Protein AF-A0A2N2S4S4-F1 (afdb_monomer_lite)

Foldseek 3Di:
DVVLVVLLVVLLVVLQCVCVVVVPPDHSSVRSVVVVVVVQVVVVHDDPVNVVVVVVVVVVCVVVCVVVVVVCVVCVVVCVVCVVVVVCCVVVVVVVVVVVVVVVVVPDDDPVQLLQFWWQQQVVVCVVPLCLLLLRNQCSVVPPDRPDDPVCPPPPSVVSVVCRVVVPNTDTDSDPVSVVSSVD

Sequence (184 aa):
MLQALTLLLVFQLVGEVIVRAFALPVPGPVIGMALLFAALMLRGGPSESLRETAGSLLQHLSLLFVPAGTGVILYGSRLAEEWLPLTAALLGSTFLTIALTALLFVAMPGRAQDLIDFQVPGGDAAVQAPWRIALSYLHAAYGAELPDLPFLAGHECGVILEMVQKRLNSPLTSSCGRLFDAVA

Secondary structure (DSSP, 8-state):
-HHHHHHHHHHHHHHHHHHHHTT-SS-HHHHHHHHHHHHHHHHTS--HHHHHHHHHHHHTHHHHHHHHHHHHHHTHHHHHHSHHHHHHHHHHHHHHHHHHHHHHHHTS-STTHHHH-EE-TTGGGGTS-HHHHHHHHHHHHHTT-----TTTTTS-HHHHHHHHHHTSS--EE--HHHHHHTT-

pLDDT: mean 86.28, std 9.92, range [51.09, 97.81]

Radius of gyration: 23.22 Å; chains: 1; bounding box: 42×46×58 Å

Structure (mmCIF, N/CA/C/O backbone):
data_AF-A0A2N2S4S4-F1
#
_entry.id   AF-A0A2N2S4S4-F1
#
loop_
_atom_site.group_PDB
_atom_site.id
_atom_site.type_symbol
_atom_site.label_atom_id
_atom_site.label_alt_id
_atom_site.label_comp_id
_atom_site.label_asym_id
_atom_site.label_entity_id
_atom_site.label_seq_id
_atom_site.pdbx_PDB_ins_code
_atom_site.Cartn_x
_atom_site.Cartn_y
_atom_site.Cartn_z
_atom_site.occupancy
_atom_site.B_iso_or_equiv
_atom_site.auth_seq_id
_atom_site.auth_comp_id
_atom_site.auth_asym_id
_atom_site.auth_atom_id
_atom_site.pdbx_PDB_model_num
ATOM 1 N N . MET A 1 1 ? -6.414 -24.379 -0.094 1.00 79.00 1 MET A N 1
ATOM 2 C CA . MET A 1 1 ? -5.646 -23.713 -1.174 1.00 79.00 1 MET A CA 1
ATOM 3 C C . MET A 1 1 ? -6.425 -23.554 -2.480 1.00 79.00 1 MET A C 1
ATOM 5 O O . MET A 1 1 ? -6.619 -22.418 -2.882 1.00 79.00 1 MET A O 1
ATOM 9 N N . LEU A 1 2 ? -6.929 -24.624 -3.119 1.00 89.50 2 LEU A N 1
ATOM 10 C CA . LEU A 1 2 ? -7.659 -24.535 -4.405 1.00 89.50 2 LEU A CA 1
ATOM 11 C C . LEU A 1 2 ? -8.803 -23.509 -4.396 1.00 89.50 2 LEU A C 1
ATOM 13 O O . LEU A 1 2 ? -8.811 -22.614 -5.226 1.00 89.50 2 LEU A O 1
ATOM 17 N N . GLN A 1 3 ? -9.698 -23.562 -3.404 1.00 90.62 3 GLN A N 1
ATOM 18 C CA . GLN A 1 3 ? -10.814 -22.613 -3.290 1.00 90.62 3 GLN A CA 1
ATOM 19 C C . GLN A 1 3 ? -10.355 -21.146 -3.210 1.00 90.62 3 GLN A C 1
ATOM 21 O O . GLN A 1 3 ? -10.948 -20.278 -3.843 1.00 90.62 3 GLN A O 1
ATOM 26 N N . ALA A 1 4 ? -9.298 -20.867 -2.446 1.00 92.38 4 ALA A N 1
ATOM 27 C CA . ALA A 1 4 ? -8.749 -19.522 -2.309 1.00 92.38 4 ALA A CA 1
ATOM 28 C C . ALA A 1 4 ? -8.078 -19.050 -3.602 1.00 92.38 4 ALA A C 1
ATOM 30 O O . ALA A 1 4 ? -8.276 -17.915 -4.016 1.00 92.38 4 ALA A O 1
ATOM 31 N N . LEU A 1 5 ? -7.333 -19.931 -4.268 1.00 93.38 5 LEU A N 1
ATOM 32 C CA . LEU A 1 5 ? -6.672 -19.621 -5.529 1.00 93.38 5 LEU A CA 1
ATOM 33 C C . LEU A 1 5 ? -7.695 -19.406 -6.654 1.00 93.38 5 LEU A C 1
ATOM 35 O O . LEU A 1 5 ? -7.563 -18.461 -7.423 1.00 93.38 5 LEU A O 1
ATOM 39 N N . THR A 1 6 ? -8.768 -20.201 -6.694 1.00 94.50 6 THR A N 1
ATOM 40 C CA . THR A 1 6 ? -9.918 -19.974 -7.579 1.00 94.50 6 THR A CA 1
ATOM 41 C C . THR A 1 6 ? -10.579 -18.634 -7.290 1.00 94.50 6 THR A C 1
ATOM 43 O O . THR A 1 6 ? -10.851 -17.895 -8.226 1.00 94.50 6 THR A O 1
ATOM 46 N N . LEU A 1 7 ? -10.803 -18.285 -6.018 1.00 93.94 7 LEU A N 1
ATOM 47 C CA . LEU A 1 7 ? -11.367 -16.987 -5.648 1.00 93.94 7 LEU A CA 1
ATOM 48 C C . LEU A 1 7 ? -10.489 -15.841 -6.180 1.00 93.94 7 LEU A C 1
ATOM 50 O O . LEU A 1 7 ? -10.989 -14.969 -6.886 1.00 93.94 7 LEU A O 1
ATOM 54 N N . LEU A 1 8 ? -9.181 -15.882 -5.900 1.00 94.25 8 LEU A N 1
ATOM 55 C CA . LEU A 1 8 ? -8.216 -14.887 -6.376 1.00 94.25 8 LEU A CA 1
ATOM 56 C C . LEU A 1 8 ? -8.216 -14.787 -7.909 1.00 94.25 8 LEU A C 1
ATOM 58 O O . LEU A 1 8 ? -8.309 -13.687 -8.446 1.00 94.25 8 LEU A O 1
ATOM 62 N N . LEU A 1 9 ? -8.177 -15.921 -8.615 1.00 95.25 9 LEU A N 1
ATOM 63 C CA . LEU A 1 9 ? -8.185 -15.960 -10.079 1.00 95.25 9 LEU A CA 1
ATOM 64 C C . LEU A 1 9 ? -9.506 -15.484 -10.690 1.00 95.25 9 LEU A C 1
ATOM 66 O O . LEU A 1 9 ? -9.483 -14.853 -11.741 1.00 95.25 9 LEU A O 1
ATOM 70 N N . VAL A 1 10 ? -10.650 -15.753 -10.058 1.00 97.06 10 VAL A N 1
ATOM 71 C CA . VAL A 1 10 ? -11.954 -15.273 -10.536 1.00 97.06 10 VAL A CA 1
ATOM 72 C C . VAL A 1 10 ? -12.023 -13.755 -10.432 1.00 97.06 10 VAL A C 1
ATOM 74 O O . VAL A 1 10 ? -12.363 -13.104 -11.415 1.00 97.06 10 VAL A O 1
ATOM 77 N N . PHE A 1 11 ? -11.645 -13.169 -9.294 1.00 97.19 11 PHE A N 1
ATOM 78 C CA . PHE A 1 11 ? -11.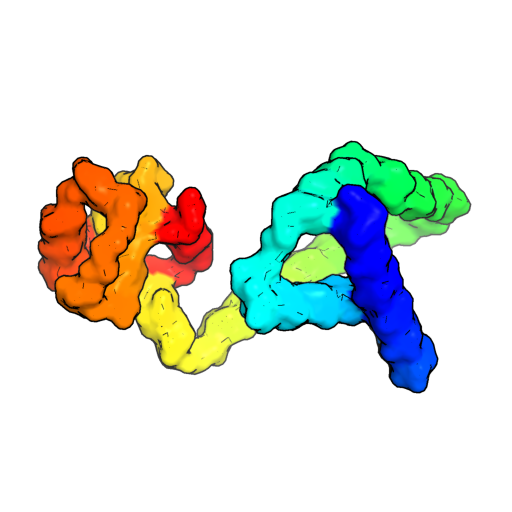616 -11.709 -9.162 1.00 97.19 11 PHE A CA 1
ATOM 79 C C . PHE A 1 11 ? -10.590 -11.064 -10.099 1.00 97.19 11 PHE A C 1
ATOM 81 O O . PHE A 1 11 ? -10.894 -10.052 -10.729 1.00 97.19 11 PHE A O 1
ATOM 88 N N . GLN A 1 12 ? -9.415 -11.677 -10.253 1.00 96.06 12 GLN A N 1
ATOM 89 C CA . GLN A 1 12 ? -8.404 -11.276 -11.231 1.00 96.06 12 GLN A CA 1
ATOM 90 C C . GLN A 1 12 ? -8.963 -11.274 -12.662 1.00 96.06 12 GLN A C 1
ATOM 92 O O . GLN A 1 12 ? -8.791 -10.300 -13.392 1.00 96.06 12 GLN A O 1
ATOM 97 N N . LEU A 1 13 ? -9.640 -12.355 -13.063 1.00 97.81 13 LEU A N 1
ATOM 98 C CA . LEU A 1 13 ? -10.224 -12.509 -14.393 1.00 97.81 13 LEU A CA 1
ATOM 99 C C . LEU A 1 13 ? -11.339 -11.490 -14.627 1.00 97.81 13 LEU A C 1
ATOM 101 O O . LEU A 1 13 ? -11.374 -10.863 -15.679 1.00 97.81 13 LEU A O 1
ATOM 105 N N . VAL A 1 14 ? -12.225 -11.295 -13.651 1.00 97.81 14 VAL A N 1
ATOM 106 C CA . VAL A 1 14 ? -13.295 -10.292 -13.731 1.00 97.81 14 VAL A CA 1
ATOM 107 C C . VAL A 1 14 ? -12.704 -8.888 -13.871 1.00 97.81 14 VAL A C 1
ATOM 109 O O . VAL A 1 14 ? -13.146 -8.131 -14.733 1.00 97.81 14 VAL A O 1
ATOM 112 N N . GLY A 1 15 ? -11.672 -8.554 -13.092 1.00 97.12 15 GLY A N 1
ATOM 113 C CA . GLY A 1 15 ? -10.960 -7.281 -13.212 1.00 97.12 15 GLY A CA 1
ATOM 114 C C . GLY A 1 15 ? -10.341 -7.081 -14.596 1.00 97.12 15 GLY A C 1
ATOM 115 O O . GLY A 1 15 ? -10.517 -6.025 -15.199 1.00 97.12 15 GLY A O 1
ATOM 116 N N . GLU A 1 16 ? -9.687 -8.108 -15.142 1.00 97.62 16 GLU A N 1
ATOM 117 C CA . GLU A 1 16 ? -9.117 -8.080 -16.494 1.00 97.62 16 GLU A CA 1
ATOM 118 C C . GLU A 1 16 ? -10.194 -7.913 -17.577 1.00 97.62 16 GLU A C 1
ATOM 120 O O . GLU A 1 16 ? -10.025 -7.117 -18.500 1.00 97.62 16 GLU A O 1
ATOM 125 N N . VAL A 1 17 ? -11.324 -8.619 -17.457 1.00 97.81 17 VAL A N 1
ATOM 126 C CA . VAL A 1 17 ? -12.460 -8.490 -18.382 1.00 97.81 17 VAL A CA 1
ATOM 127 C C . VAL A 1 17 ? -13.018 -7.069 -18.355 1.00 97.81 17 VAL A C 1
ATOM 129 O O . VAL A 1 17 ? -13.250 -6.501 -19.417 1.00 97.81 17 VAL A O 1
ATOM 132 N N . ILE A 1 18 ? -13.182 -6.467 -17.174 1.00 97.12 18 ILE A N 1
ATOM 133 C CA . ILE A 1 18 ? -13.654 -5.081 -17.033 1.00 97.12 18 ILE A CA 1
ATOM 134 C C . ILE A 1 18 ? -12.659 -4.107 -17.670 1.00 97.12 18 ILE A C 1
ATOM 136 O O . ILE A 1 18 ? -13.052 -3.277 -18.487 1.00 97.12 18 ILE A O 1
ATOM 140 N N . VAL A 1 19 ? -11.369 -4.226 -17.346 1.00 97.44 19 VAL A N 1
ATOM 141 C CA . VAL A 1 19 ? -10.326 -3.356 -17.907 1.00 97.44 19 VAL A CA 1
ATOM 142 C C . VAL A 1 19 ? -10.311 -3.426 -19.430 1.00 97.44 19 VAL A C 1
ATOM 144 O O . VAL A 1 19 ? -10.269 -2.385 -20.081 1.00 97.44 19 VAL A O 1
ATOM 147 N N . ARG A 1 20 ? -10.401 -4.629 -20.007 1.00 95.69 20 ARG A N 1
ATOM 148 C CA . ARG A 1 20 ? -10.418 -4.807 -21.465 1.00 95.69 20 ARG A CA 1
ATOM 149 C C . ARG A 1 20 ? -11.712 -4.331 -22.112 1.00 95.69 20 ARG A C 1
ATOM 151 O O . ARG A 1 20 ? -11.651 -3.732 -23.178 1.00 95.69 20 ARG A O 1
ATOM 158 N N . ALA A 1 21 ? -12.863 -4.579 -21.490 1.00 96.88 21 ALA A N 1
ATOM 159 C CA . ALA A 1 21 ? -14.161 -4.176 -22.029 1.00 96.88 21 ALA A CA 1
ATOM 160 C C . ALA A 1 21 ? -14.330 -2.649 -22.059 1.00 96.88 21 ALA A C 1
ATOM 162 O O . ALA A 1 21 ? -14.894 -2.115 -23.009 1.00 96.88 21 ALA A O 1
ATOM 163 N N . PHE A 1 22 ? -13.816 -1.952 -21.042 1.00 95.94 22 PHE A N 1
ATOM 164 C CA . PHE A 1 22 ? -13.915 -0.496 -20.912 1.00 95.94 22 PHE A CA 1
ATOM 165 C C . PHE A 1 22 ? -12.633 0.251 -21.320 1.00 95.94 22 PHE A C 1
ATOM 167 O O . PHE A 1 22 ? -12.574 1.469 -21.173 1.00 95.94 22 PHE A O 1
ATOM 174 N N . ALA A 1 23 ? -11.618 -0.461 -21.827 1.00 93.44 23 ALA A N 1
ATOM 175 C CA . ALA A 1 23 ? -10.309 0.079 -22.213 1.00 93.44 23 ALA A CA 1
ATOM 176 C C . ALA A 1 23 ? -9.674 0.982 -21.133 1.00 93.44 23 ALA A C 1
ATOM 178 O O . ALA A 1 23 ? -9.151 2.060 -21.421 1.00 93.44 23 ALA A O 1
ATOM 179 N N . LEU A 1 24 ? -9.746 0.555 -19.869 1.00 93.75 24 LEU A N 1
ATOM 180 C CA . LEU A 1 24 ? -9.270 1.356 -18.742 1.00 93.75 24 LEU A CA 1
ATOM 181 C C . LEU A 1 24 ? -7.730 1.386 -18.692 1.00 93.75 24 LEU A C 1
ATOM 183 O O . LEU A 1 24 ? -7.097 0.346 -18.876 1.00 93.75 24 LEU A O 1
ATOM 187 N N . PRO A 1 25 ? -7.101 2.534 -18.370 1.00 93.06 25 PRO A N 1
ATOM 188 C CA . PRO A 1 25 ? -5.646 2.678 -18.291 1.00 93.06 25 PRO A CA 1
ATOM 189 C C . PRO A 1 25 ? -5.081 2.153 -16.957 1.00 93.06 25 PRO A C 1
ATOM 191 O O . PRO A 1 25 ? -4.272 2.813 -16.309 1.00 93.06 25 PRO A O 1
ATOM 194 N N . VAL A 1 26 ? -5.536 0.983 -16.505 1.00 93.94 26 VAL A N 1
ATOM 195 C CA . VAL A 1 26 ? -5.084 0.342 -15.261 1.00 93.94 26 VAL A CA 1
ATOM 196 C C . VAL A 1 26 ? -4.944 -1.167 -15.454 1.00 93.94 26 VAL A C 1
ATOM 198 O O . VAL A 1 26 ? -5.711 -1.749 -16.216 1.00 93.94 26 VAL A O 1
ATOM 201 N N . PRO A 1 27 ? -4.010 -1.843 -14.763 1.00 92.69 27 PRO A N 1
ATOM 202 C CA . PRO A 1 27 ? -3.911 -3.297 -14.831 1.00 92.69 27 PRO A CA 1
ATOM 203 C C . PRO A 1 27 ? -5.169 -3.981 -14.267 1.00 92.69 27 PRO A C 1
ATOM 205 O O . PRO A 1 27 ? -5.634 -3.620 -13.183 1.00 92.69 27 PRO A O 1
ATOM 208 N N . GLY A 1 28 ? -5.658 -5.037 -14.931 1.00 93.06 28 GLY A N 1
ATOM 209 C CA . GLY A 1 28 ? -6.741 -5.902 -14.437 1.00 93.06 28 GLY A CA 1
ATOM 210 C C . GLY A 1 28 ? -6.625 -6.336 -12.967 1.00 93.06 28 GLY A C 1
ATOM 211 O O . GLY A 1 28 ? -7.633 -6.255 -12.257 1.00 93.06 28 GLY A O 1
ATOM 212 N N . PRO A 1 29 ? -5.425 -6.706 -12.452 1.00 94.69 29 PRO A N 1
ATOM 213 C CA . PRO A 1 29 ? -5.270 -7.049 -11.039 1.00 94.69 29 PRO A CA 1
ATOM 214 C C . PRO A 1 29 ? -5.699 -5.964 -10.051 1.00 94.69 29 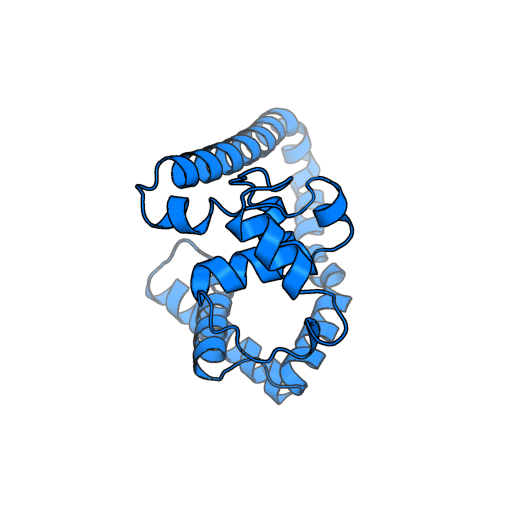PRO A C 1
ATOM 216 O O . PRO A 1 29 ? -6.196 -6.287 -8.975 1.00 94.69 29 PRO A O 1
ATOM 219 N N . VAL A 1 30 ? -5.543 -4.684 -10.399 1.00 95.50 30 VAL A N 1
ATOM 220 C CA . VAL A 1 30 ? -5.909 -3.573 -9.505 1.00 95.50 30 VAL A CA 1
ATOM 221 C C . VAL A 1 30 ? -7.424 -3.532 -9.308 1.00 95.50 30 VAL A C 1
ATOM 223 O O . VAL A 1 30 ? -7.904 -3.410 -8.181 1.00 95.50 30 VAL A O 1
ATOM 226 N N . ILE A 1 31 ? -8.184 -3.717 -10.391 1.00 96.56 31 ILE A N 1
ATOM 227 C CA . ILE A 1 31 ? -9.648 -3.803 -10.335 1.00 96.56 31 ILE A CA 1
ATOM 228 C C . ILE A 1 31 ? -10.088 -5.082 -9.617 1.00 96.56 31 ILE A C 1
ATOM 230 O O . ILE A 1 31 ? -10.968 -5.030 -8.761 1.00 96.56 31 ILE A O 1
ATOM 234 N N . GLY A 1 32 ? -9.449 -6.221 -9.906 1.00 96.69 32 GLY A N 1
ATOM 235 C CA . GLY A 1 32 ? -9.734 -7.485 -9.224 1.00 96.69 32 GLY A CA 1
ATOM 236 C C . GLY A 1 32 ? -9.534 -7.396 -7.709 1.00 96.69 32 GLY A C 1
ATOM 237 O O . GLY A 1 32 ? -10.382 -7.854 -6.945 1.00 96.69 32 GLY A O 1
ATOM 238 N N . MET A 1 33 ? -8.462 -6.734 -7.266 1.00 95.56 33 MET A N 1
ATOM 239 C CA . MET A 1 33 ? -8.195 -6.460 -5.853 1.00 95.56 33 MET A CA 1
ATOM 240 C C . MET A 1 33 ? -9.276 -5.573 -5.225 1.00 95.56 33 MET A C 1
ATOM 242 O O . MET A 1 33 ? -9.754 -5.894 -4.139 1.00 95.56 33 MET A O 1
ATOM 246 N N . ALA A 1 34 ? -9.693 -4.494 -5.896 1.00 96.19 34 ALA A N 1
ATOM 247 C CA . ALA A 1 34 ? -10.749 -3.612 -5.397 1.00 96.19 34 ALA A CA 1
ATOM 248 C C . ALA A 1 34 ? -12.094 -4.349 -5.246 1.00 96.19 34 ALA A C 1
ATOM 250 O O . ALA A 1 34 ? -12.779 -4.200 -4.233 1.00 96.19 34 ALA A O 1
ATOM 251 N N . LEU A 1 35 ? -12.445 -5.197 -6.218 1.00 96.31 35 LEU A N 1
ATOM 252 C CA . LEU A 1 35 ? -13.652 -6.026 -6.174 1.00 96.31 35 LEU A CA 1
ATOM 253 C C . LEU A 1 35 ? -13.592 -7.078 -5.064 1.00 96.31 35 LEU A C 1
ATOM 255 O O . LEU A 1 35 ? -14.563 -7.248 -4.326 1.00 96.31 35 LEU A O 1
ATOM 259 N N . LEU A 1 36 ? -12.454 -7.762 -4.923 1.00 95.62 36 LEU A N 1
ATOM 260 C CA . LEU A 1 36 ? -12.237 -8.718 -3.842 1.00 95.62 36 LEU A CA 1
ATOM 261 C C . LEU A 1 36 ? -12.355 -8.021 -2.485 1.00 95.62 36 LEU A C 1
ATOM 263 O O . LEU A 1 36 ? -13.038 -8.525 -1.600 1.00 95.62 36 LEU A O 1
ATOM 267 N N . PHE A 1 37 ? -11.735 -6.853 -2.326 1.00 95.69 37 PHE A N 1
ATOM 268 C CA . PHE A 1 37 ? -11.812 -6.067 -1.101 1.00 95.69 37 PHE A CA 1
ATOM 269 C C . PHE A 1 37 ? -13.258 -5.685 -0.759 1.00 95.69 37 PHE A C 1
ATOM 271 O O . PHE A 1 37 ? -13.704 -5.952 0.355 1.00 95.69 37 PHE A O 1
ATOM 278 N N . ALA A 1 38 ? -14.027 -5.167 -1.722 1.00 96.31 38 ALA A N 1
ATOM 279 C CA . ALA A 1 38 ? -15.444 -4.860 -1.526 1.00 96.31 38 ALA A CA 1
ATOM 280 C C . ALA A 1 38 ? -16.257 -6.105 -1.121 1.00 96.31 38 ALA A C 1
ATOM 282 O O . ALA A 1 38 ? -17.070 -6.053 -0.198 1.00 96.31 38 ALA A O 1
ATOM 283 N N . ALA A 1 39 ? -15.999 -7.253 -1.752 1.00 94.50 39 ALA A N 1
ATOM 284 C CA . ALA A 1 39 ? -16.643 -8.513 -1.393 1.00 94.50 39 ALA A CA 1
ATOM 285 C C . ALA A 1 39 ? -16.273 -8.981 0.027 1.00 94.50 39 ALA A C 1
ATOM 287 O O . ALA A 1 39 ? -17.124 -9.500 0.749 1.00 94.50 39 ALA A O 1
ATOM 288 N N . LEU A 1 40 ? -15.022 -8.784 0.452 1.00 94.00 40 LEU A N 1
ATOM 289 C CA . LEU A 1 40 ? -14.570 -9.110 1.806 1.00 94.00 40 LEU A CA 1
ATOM 290 C C . LEU A 1 40 ? -15.172 -8.176 2.858 1.00 94.00 40 LEU A C 1
ATOM 292 O O . LEU A 1 40 ? -15.520 -8.658 3.935 1.00 94.00 40 LEU A O 1
ATOM 296 N N . MET A 1 41 ? -15.351 -6.888 2.547 1.00 93.25 41 MET A N 1
ATOM 297 C CA . MET A 1 41 ? -16.066 -5.952 3.423 1.00 93.25 41 MET A CA 1
ATOM 298 C C . MET A 1 41 ? -17.506 -6.415 3.662 1.00 93.25 41 MET A C 1
ATOM 300 O O . MET A 1 41 ? -17.938 -6.490 4.807 1.00 93.25 41 MET A O 1
ATOM 304 N N . LEU A 1 42 ? -18.221 -6.803 2.599 1.00 94.06 42 LEU A N 1
ATOM 305 C CA . LEU A 1 42 ? -19.593 -7.320 2.700 1.00 94.06 42 LEU A CA 1
ATOM 306 C C . LEU A 1 42 ? -19.677 -8.648 3.467 1.00 94.06 42 LEU A C 1
ATOM 308 O O . LEU A 1 42 ? -20.697 -8.947 4.081 1.00 94.06 42 LEU A O 1
ATOM 312 N N . ARG A 1 43 ? -18.611 -9.453 3.426 1.00 89.56 43 ARG A N 1
ATOM 313 C CA . ARG A 1 43 ? -18.545 -10.772 4.068 1.00 89.56 43 ARG A CA 1
ATOM 314 C C . ARG A 1 43 ? -18.006 -10.738 5.506 1.00 89.56 43 ARG A C 1
ATOM 316 O O . ARG A 1 43 ? -18.088 -11.751 6.191 1.00 89.56 43 ARG A O 1
ATOM 323 N N . GLY A 1 44 ? -17.461 -9.610 5.965 1.00 89.38 44 GLY A N 1
ATOM 324 C CA . GLY A 1 44 ? -16.865 -9.481 7.301 1.00 89.38 44 GLY A CA 1
ATOM 325 C C . GLY A 1 44 ? -15.443 -10.047 7.427 1.00 89.38 44 GLY A C 1
ATOM 326 O O . GLY A 1 44 ? -15.006 -10.351 8.533 1.00 89.38 44 GLY A O 1
ATOM 327 N N . GLY A 1 45 ? -14.709 -10.190 6.317 1.00 88.88 45 GLY A N 1
ATOM 328 C CA . GLY A 1 45 ? -13.290 -10.567 6.311 1.00 88.88 45 GLY A CA 1
ATOM 329 C C . GLY A 1 45 ? -12.934 -11.828 5.504 1.00 88.88 45 GLY A C 1
ATOM 330 O O . GLY A 1 45 ? -13.804 -12.500 4.942 1.00 88.88 45 GLY A O 1
ATOM 331 N N . PRO A 1 46 ? -11.626 -12.140 5.386 1.00 89.62 46 PRO A N 1
ATOM 332 C CA . PRO A 1 46 ? -11.132 -13.281 4.615 1.00 89.62 46 PRO A CA 1
ATOM 333 C C . PRO A 1 46 ? -11.286 -14.605 5.374 1.00 89.62 46 PRO A C 1
ATOM 335 O O . PRO A 1 46 ? -11.053 -14.670 6.579 1.00 89.62 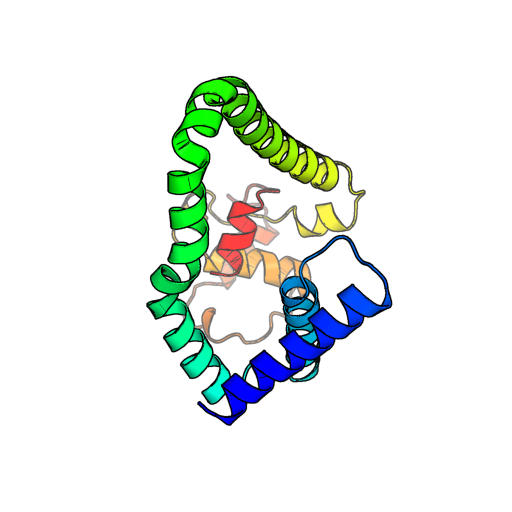46 PRO A O 1
ATOM 338 N N . SER A 1 47 ? -11.605 -15.683 4.650 1.00 90.75 47 SER A N 1
ATOM 339 C CA . SER A 1 47 ? -11.602 -17.041 5.210 1.00 90.75 47 SER A CA 1
ATOM 340 C C . SER A 1 47 ? -10.185 -17.505 5.569 1.00 90.75 47 SER A C 1
ATOM 342 O O . SER A 1 47 ? -9.221 -17.089 4.923 1.00 90.75 47 SER A O 1
ATOM 344 N N . GLU A 1 48 ? -10.069 -18.426 6.532 1.00 88.94 48 GLU A N 1
ATOM 345 C CA . GLU A 1 48 ? -8.804 -19.071 6.947 1.00 88.94 48 GLU A CA 1
ATOM 346 C C . GLU A 1 48 ? -7.978 -19.521 5.729 1.00 88.94 48 GLU A C 1
ATOM 348 O O . GLU A 1 48 ? -6.832 -19.126 5.529 1.00 88.94 48 GLU A O 1
ATOM 353 N N . SER A 1 49 ? -8.644 -20.223 4.809 1.00 91.00 49 SER A N 1
ATOM 354 C CA . SER A 1 49 ? -8.060 -20.750 3.577 1.00 91.00 49 SER A CA 1
ATOM 355 C C . SER A 1 49 ? -7.530 -19.674 2.623 1.00 91.00 49 SER A C 1
ATOM 357 O O . SER A 1 49 ? -6.560 -19.924 1.902 1.00 91.00 49 SER A O 1
ATOM 359 N N . LEU A 1 50 ? -8.152 -18.489 2.591 1.00 91.38 50 LEU A N 1
ATOM 360 C CA . LEU A 1 50 ? -7.699 -17.354 1.785 1.00 91.38 50 LEU A CA 1
ATOM 361 C C . LEU A 1 50 ? -6.473 -16.702 2.419 1.00 91.38 50 LEU A C 1
ATOM 363 O O . LEU A 1 50 ? -5.534 -16.369 1.703 1.00 91.38 50 LEU A O 1
ATOM 367 N N . ARG A 1 51 ? -6.461 -16.584 3.749 1.00 91.69 51 ARG A N 1
ATOM 368 C CA . ARG A 1 51 ? -5.346 -16.021 4.512 1.00 91.69 51 ARG A CA 1
ATOM 369 C C . ARG A 1 51 ? -4.083 -16.874 4.383 1.00 91.69 51 ARG A C 1
ATOM 371 O O . ARG A 1 51 ? -3.032 -16.336 4.051 1.00 91.69 51 ARG A O 1
ATOM 378 N N . GLU A 1 52 ? -4.195 -18.192 4.541 1.00 92.44 52 GLU A N 1
ATOM 379 C CA . GLU A 1 52 ? -3.078 -19.133 4.358 1.00 92.44 52 GLU A CA 1
ATOM 380 C C . GLU A 1 52 ? -2.532 -19.115 2.924 1.00 92.44 52 GLU A C 1
ATOM 382 O O . GLU A 1 52 ? -1.323 -19.054 2.705 1.00 92.44 52 GLU A O 1
ATOM 387 N N . THR A 1 53 ? -3.424 -19.136 1.927 1.00 91.06 53 THR A N 1
ATOM 388 C CA . THR A 1 53 ? -3.022 -19.165 0.511 1.00 91.06 53 THR A CA 1
ATOM 389 C C . THR A 1 53 ? -2.376 -17.847 0.091 1.00 91.06 53 THR A C 1
ATOM 391 O O . THR A 1 53 ? -1.341 -17.864 -0.571 1.00 91.06 53 THR A O 1
ATOM 394 N N . ALA A 1 54 ? -2.942 -16.707 0.503 1.00 90.50 54 ALA A N 1
ATOM 395 C CA . ALA A 1 54 ? -2.335 -15.400 0.278 1.00 90.50 54 ALA A CA 1
ATOM 396 C C . ALA A 1 54 ? -0.966 -15.305 0.965 1.00 90.50 54 ALA A C 1
ATOM 398 O O . ALA A 1 54 ? -0.006 -14.887 0.329 1.00 90.50 54 ALA A O 1
ATOM 399 N N . GLY A 1 55 ? -0.846 -15.766 2.216 1.00 91.00 55 GLY A N 1
ATOM 400 C CA . GLY A 1 55 ? 0.428 -15.814 2.937 1.00 91.00 55 GLY A CA 1
ATOM 401 C C . GLY A 1 55 ? 1.494 -16.640 2.212 1.00 91.00 55 GLY A C 1
ATOM 402 O O . GLY A 1 55 ? 2.616 -16.174 2.038 1.00 91.00 55 GLY A O 1
ATOM 403 N N . SER A 1 56 ? 1.134 -17.826 1.714 1.00 89.69 56 SER A N 1
ATOM 404 C CA . SER A 1 56 ? 2.040 -18.675 0.930 1.00 89.69 56 SER A CA 1
ATOM 405 C C . SER A 1 56 ? 2.467 -18.019 -0.391 1.00 89.69 56 SER A C 1
ATOM 407 O O . SER A 1 56 ? 3.648 -18.042 -0.728 1.00 89.69 56 SER A O 1
ATOM 409 N N . LEU A 1 57 ? 1.552 -17.367 -1.117 1.00 89.06 57 LEU A N 1
ATOM 410 C CA . LEU A 1 57 ? 1.903 -16.611 -2.328 1.00 89.06 57 LEU A CA 1
ATOM 411 C C . LEU A 1 57 ? 2.827 -15.427 -2.016 1.00 89.06 57 LEU A C 1
ATOM 413 O O . LEU A 1 57 ? 3.776 -15.177 -2.760 1.00 89.06 57 LEU A O 1
ATOM 417 N N . LEU A 1 58 ? 2.582 -14.727 -0.904 1.00 89.69 58 LEU A N 1
ATOM 418 C CA . LEU A 1 58 ? 3.391 -13.589 -0.471 1.00 89.69 58 LEU A CA 1
ATOM 419 C C . LEU A 1 58 ? 4.842 -13.989 -0.163 1.00 89.69 58 LEU A C 1
ATOM 421 O O . LEU A 1 58 ? 5.765 -13.255 -0.513 1.00 89.69 58 LEU A O 1
ATOM 425 N N . GLN A 1 59 ? 5.062 -15.179 0.406 1.00 91.62 59 GLN A N 1
ATOM 426 C CA . GLN A 1 59 ? 6.405 -15.732 0.644 1.00 91.62 59 GLN A CA 1
ATOM 427 C C . GLN A 1 59 ? 7.201 -15.962 -0.652 1.00 91.62 59 GLN A C 1
ATOM 429 O O . GLN A 1 59 ? 8.430 -15.991 -0.629 1.00 91.62 59 GLN A O 1
ATOM 434 N N . HIS A 1 60 ? 6.514 -16.085 -1.789 1.00 89.62 60 HIS A N 1
ATOM 435 C CA . HIS A 1 60 ? 7.117 -16.277 -3.104 1.00 89.62 60 HIS A CA 1
ATOM 436 C C . HIS A 1 60 ? 7.087 -15.016 -3.983 1.00 89.62 60 HIS A C 1
ATOM 438 O O . HIS A 1 60 ? 7.375 -15.109 -5.177 1.00 89.62 60 HIS A O 1
ATOM 444 N N . LEU A 1 61 ? 6.807 -13.828 -3.425 1.00 87.38 61 LEU A N 1
ATOM 445 C CA . LEU A 1 61 ? 6.779 -12.565 -4.182 1.00 87.38 61 LEU A CA 1
ATOM 446 C C . LEU A 1 61 ? 8.065 -12.283 -4.961 1.00 87.38 61 LEU A C 1
ATOM 448 O O . LEU A 1 61 ? 8.004 -11.683 -6.030 1.00 87.38 61 LEU A O 1
ATOM 452 N N . SER A 1 62 ? 9.217 -12.757 -4.481 1.00 87.50 62 SER A N 1
ATOM 453 C CA . SER A 1 62 ? 10.489 -12.646 -5.200 1.00 87.50 62 SER A CA 1
ATOM 454 C C . SER A 1 62 ? 10.409 -13.217 -6.620 1.00 87.50 62 SER A C 1
ATOM 456 O O . SER A 1 62 ? 10.981 -12.633 -7.535 1.00 87.50 62 SER A O 1
ATOM 458 N N . LEU A 1 63 ? 9.646 -14.301 -6.834 1.00 88.19 63 LEU A N 1
ATOM 459 C CA . LEU A 1 63 ? 9.405 -14.870 -8.167 1.00 88.19 63 LEU A CA 1
ATOM 460 C C . LEU A 1 63 ? 8.573 -13.930 -9.052 1.00 88.19 63 LEU A C 1
ATOM 462 O O . LEU A 1 63 ? 8.806 -13.856 -10.255 1.00 88.19 63 LEU A O 1
ATOM 466 N N . LEU A 1 64 ? 7.642 -13.174 -8.461 1.00 82.25 64 LEU A N 1
ATOM 467 C CA . LEU A 1 64 ? 6.804 -12.198 -9.164 1.00 82.25 64 LEU A CA 1
ATOM 468 C C . LEU A 1 64 ? 7.597 -10.958 -9.616 1.00 82.25 64 LEU A C 1
ATOM 470 O O . LEU A 1 64 ? 7.195 -10.285 -10.563 1.00 82.25 64 LEU A O 1
ATOM 474 N N . PHE A 1 65 ? 8.734 -10.672 -8.975 1.00 87.12 65 PHE A N 1
ATOM 475 C CA . PHE A 1 65 ? 9.640 -9.586 -9.360 1.00 87.12 65 PHE A CA 1
ATOM 476 C C . PHE A 1 65 ? 10.667 -9.987 -10.422 1.00 87.12 65 PHE A C 1
ATOM 478 O O . PHE A 1 65 ? 11.288 -9.105 -11.015 1.00 87.12 65 PHE A O 1
ATOM 485 N N . VAL A 1 66 ? 10.825 -11.283 -10.720 1.00 92.69 66 VAL A N 1
ATOM 486 C CA . VAL A 1 66 ? 11.754 -11.754 -11.762 1.00 92.69 66 VAL A CA 1
ATOM 487 C C . VAL A 1 66 ? 11.463 -11.106 -13.124 1.00 92.69 66 VAL A C 1
ATOM 489 O O . VAL A 1 66 ? 12.405 -10.568 -13.703 1.00 92.69 66 VAL A O 1
ATOM 492 N N . PRO A 1 67 ? 10.210 -11.044 -13.627 1.00 89.12 67 PRO A N 1
ATOM 493 C CA . PRO A 1 67 ? 9.911 -10.379 -14.898 1.00 89.12 67 PRO A CA 1
ATOM 494 C C . PRO A 1 67 ? 10.319 -8.901 -14.905 1.00 89.12 67 PRO A C 1
ATOM 496 O O . PRO A 1 67 ? 10.964 -8.439 -15.847 1.00 89.12 67 PRO A O 1
ATOM 499 N N . ALA A 1 68 ? 10.013 -8.176 -13.824 1.00 87.69 68 ALA A N 1
ATOM 500 C CA . ALA A 1 68 ? 10.399 -6.776 -13.677 1.00 87.69 68 ALA A CA 1
ATOM 501 C C . ALA A 1 68 ? 11.930 -6.615 -13.691 1.00 87.69 68 ALA A C 1
ATOM 503 O O . ALA A 1 68 ? 12.456 -5.793 -14.440 1.00 87.69 68 ALA A O 1
ATOM 504 N N . GLY A 1 69 ? 12.651 -7.458 -12.945 1.00 88.00 69 GLY A N 1
ATOM 505 C CA . GLY A 1 69 ? 14.115 -7.468 -12.911 1.00 88.00 69 GLY A CA 1
ATOM 506 C C . GLY A 1 69 ? 14.745 -7.792 -14.268 1.00 88.00 69 GLY A C 1
ATOM 507 O O . GLY A 1 69 ? 15.667 -7.103 -14.700 1.00 88.00 69 GLY A O 1
ATOM 508 N N . THR A 1 70 ? 14.215 -8.779 -14.996 1.00 90.00 70 THR A N 1
ATOM 509 C CA . THR A 1 70 ? 14.696 -9.097 -16.351 1.00 90.00 70 THR A CA 1
ATOM 510 C C . THR A 1 70 ? 14.472 -7.950 -17.336 1.00 90.00 70 THR A C 1
ATOM 512 O O . THR A 1 70 ? 15.322 -7.717 -18.193 1.00 90.00 70 THR A O 1
ATOM 515 N N . GLY A 1 71 ? 13.387 -7.181 -17.181 1.00 88.50 71 GLY A N 1
ATOM 516 C CA . GLY A 1 71 ? 13.144 -5.972 -17.968 1.00 88.50 71 GLY A CA 1
ATOM 517 C C . GLY A 1 71 ? 14.203 -4.894 -17.729 1.00 88.50 71 GLY A C 1
ATOM 518 O O . GLY A 1 71 ? 14.722 -4.322 -18.685 1.00 88.50 71 GLY A O 1
ATOM 519 N N . VAL A 1 72 ? 14.592 -4.666 -16.471 1.00 91.38 72 VAL A N 1
ATOM 520 C CA . VAL A 1 72 ? 15.663 -3.714 -16.116 1.00 91.38 72 VAL A CA 1
ATOM 521 C C . VAL A 1 72 ? 16.991 -4.106 -16.767 1.00 91.38 72 VAL A C 1
ATOM 523 O O . VAL A 1 72 ? 17.680 -3.246 -17.307 1.00 91.38 72 VAL A O 1
ATOM 526 N N . ILE A 1 73 ? 17.333 -5.400 -16.767 1.00 91.88 73 ILE A N 1
ATOM 527 C CA . ILE A 1 73 ? 18.563 -5.896 -17.403 1.00 91.88 73 ILE A CA 1
ATOM 528 C C . ILE A 1 73 ? 18.504 -5.701 -18.925 1.00 91.88 73 ILE A C 1
ATOM 530 O O . ILE A 1 73 ? 19.469 -5.221 -19.517 1.00 91.88 73 ILE A O 1
ATOM 534 N N . LEU A 1 74 ? 17.372 -6.030 -19.559 1.00 93.50 74 LEU A N 1
ATOM 535 C CA . LEU A 1 74 ? 17.197 -5.922 -21.012 1.00 93.50 74 LEU A CA 1
ATOM 536 C C . LEU A 1 74 ? 17.338 -4.478 -21.520 1.00 93.50 74 LEU A C 1
ATOM 538 O O . LEU A 1 74 ? 17.927 -4.251 -22.575 1.00 93.50 74 LEU A O 1
ATOM 542 N N . TYR A 1 75 ? 16.820 -3.506 -20.768 1.00 91.06 75 TYR A N 1
ATOM 543 C CA . TYR A 1 75 ? 16.873 -2.082 -21.115 1.00 91.06 75 TYR A CA 1
ATOM 544 C C . TYR A 1 75 ? 17.972 -1.316 -20.365 1.00 91.06 75 TYR A C 1
ATOM 546 O O . TYR A 1 75 ? 17.934 -0.087 -20.311 1.00 91.06 75 TYR A O 1
ATOM 554 N N . GLY A 1 76 ? 18.966 -2.016 -19.810 1.00 88.69 76 GLY A N 1
ATOM 555 C CA . GLY A 1 76 ? 19.984 -1.420 -18.943 1.00 88.69 76 GLY A CA 1
ATOM 556 C C . GLY A 1 76 ? 20.773 -0.279 -19.593 1.00 88.69 76 GLY A C 1
ATOM 557 O O . GLY A 1 76 ? 21.064 0.710 -18.926 1.00 88.69 76 GLY A O 1
ATOM 558 N N . SER A 1 77 ? 21.057 -0.360 -20.899 1.00 89.12 77 SER A N 1
ATOM 559 C CA . SER A 1 77 ? 21.738 0.721 -21.629 1.00 89.12 77 SER A CA 1
ATOM 560 C C . SER A 1 77 ? 20.895 1.995 -21.709 1.00 89.12 77 SER A C 1
ATOM 562 O O . SER A 1 77 ? 21.387 3.067 -21.374 1.00 89.12 77 SER A O 1
ATOM 564 N N . ARG A 1 78 ? 19.603 1.884 -22.053 1.00 90.62 78 ARG A N 1
ATOM 565 C CA . ARG A 1 78 ? 18.680 3.033 -22.045 1.00 90.62 78 ARG A CA 1
ATOM 566 C C . ARG A 1 78 ? 18.514 3.616 -20.648 1.00 90.62 78 ARG A C 1
ATOM 568 O O . ARG A 1 78 ? 18.475 4.828 -20.489 1.00 90.62 78 ARG A O 1
ATOM 575 N N . LEU A 1 79 ? 18.447 2.755 -19.634 1.00 90.19 79 LEU A N 1
ATOM 576 C CA . LEU A 1 79 ? 18.334 3.185 -18.245 1.00 90.19 79 LEU A CA 1
ATOM 577 C C . LEU A 1 79 ? 19.572 3.974 -17.794 1.00 90.19 79 LEU A C 1
ATOM 579 O O . LEU A 1 79 ? 19.438 4.935 -17.046 1.00 90.19 79 LEU A O 1
ATOM 583 N N . ALA A 1 80 ? 20.760 3.583 -18.265 1.00 90.81 80 ALA A N 1
ATOM 584 C CA . ALA A 1 80 ? 22.012 4.284 -18.000 1.00 90.81 80 ALA A CA 1
ATOM 585 C C . ALA A 1 80 ? 22.130 5.610 -18.765 1.00 90.81 80 ALA A C 1
ATOM 587 O O . ALA A 1 80 ? 22.769 6.529 -18.267 1.00 90.81 80 ALA A O 1
ATOM 588 N N . GLU A 1 81 ? 21.520 5.741 -19.941 1.00 95.19 81 GLU A N 1
ATOM 589 C CA . GLU A 1 81 ? 21.465 7.008 -20.683 1.00 95.19 81 GLU A CA 1
ATOM 590 C C . GLU A 1 81 ? 20.455 7.988 -20.059 1.00 95.19 81 GLU A C 1
ATOM 592 O O . GLU A 1 81 ? 20.743 9.174 -19.906 1.00 95.19 81 GLU A O 1
ATOM 597 N N . GLU A 1 82 ? 19.296 7.492 -19.618 1.00 94.94 82 GLU A N 1
ATOM 598 C CA . GLU A 1 82 ? 18.195 8.299 -19.070 1.00 94.94 82 GLU A CA 1
ATOM 599 C C . GLU A 1 82 ? 18.135 8.308 -17.532 1.00 94.94 82 GLU A C 1
ATOM 601 O O . GLU A 1 82 ? 17.132 8.717 -16.939 1.00 94.94 82 GLU A O 1
ATOM 606 N N . TRP A 1 83 ? 19.209 7.897 -16.852 1.00 94.25 83 TRP A N 1
ATOM 607 C CA . TRP A 1 83 ? 19.225 7.759 -15.391 1.00 94.25 83 TRP A CA 1
ATOM 608 C C . TRP A 1 83 ? 18.871 9.064 -14.670 1.00 94.25 83 TRP A C 1
ATOM 610 O O . TRP A 1 83 ? 18.202 9.040 -13.635 1.00 94.25 83 TRP A O 1
ATOM 620 N N . LEU A 1 84 ? 19.294 10.209 -15.216 1.00 95.88 84 LEU A N 1
ATOM 621 C CA . LEU A 1 84 ? 19.083 11.511 -14.596 1.00 95.88 84 LEU A CA 1
ATOM 622 C C . LEU A 1 84 ? 17.607 11.955 -14.700 1.00 95.88 84 LEU A C 1
ATOM 624 O O . LEU A 1 84 ? 17.017 12.214 -13.647 1.00 95.88 84 LEU A O 1
ATOM 628 N N . PRO A 1 85 ? 16.963 11.968 -15.891 1.00 95.38 85 PRO A N 1
ATOM 629 C CA . PRO A 1 85 ? 15.514 12.152 -16.007 1.00 95.38 85 PRO A CA 1
ATOM 630 C C . PRO A 1 85 ? 14.694 11.185 -15.149 1.00 95.38 85 PRO A C 1
ATOM 632 O O . PRO A 1 85 ? 13.759 11.617 -14.478 1.00 95.38 85 PRO A O 1
ATOM 635 N N . LEU A 1 86 ? 15.056 9.898 -15.127 1.00 93.56 86 LEU A N 1
ATOM 636 C CA . LEU A 1 86 ? 14.339 8.879 -14.358 1.00 93.56 86 LEU A CA 1
ATOM 637 C C . LEU A 1 86 ? 14.428 9.133 -12.853 1.00 93.56 86 LEU A C 1
ATOM 639 O O . LEU A 1 86 ? 13.413 9.098 -12.160 1.00 93.56 86 LEU A O 1
ATOM 643 N N . THR A 1 87 ? 15.623 9.438 -12.345 1.00 94.50 87 THR A N 1
ATOM 644 C CA . THR A 1 87 ? 15.838 9.713 -10.917 1.00 94.50 87 THR A CA 1
ATOM 645 C C . THR A 1 87 ? 15.123 10.993 -10.489 1.00 94.50 87 THR A C 1
ATOM 647 O O . THR A 1 87 ? 14.465 11.019 -9.449 1.00 94.50 87 THR A O 1
ATOM 650 N N . ALA A 1 88 ? 15.197 12.045 -11.310 1.00 96.38 88 ALA A N 1
ATOM 651 C CA . ALA A 1 88 ? 14.494 13.299 -11.063 1.00 96.38 88 ALA A CA 1
ATOM 652 C C . ALA A 1 88 ? 12.969 13.107 -11.078 1.00 96.38 88 ALA A C 1
ATOM 654 O O . ALA A 1 88 ? 12.284 13.600 -10.183 1.00 96.38 88 ALA A O 1
ATOM 655 N N . ALA A 1 89 ? 12.436 12.350 -12.043 1.00 96.06 89 ALA A N 1
ATOM 656 C CA . ALA A 1 89 ? 11.014 12.031 -12.117 1.00 96.06 89 ALA A CA 1
ATOM 657 C C . ALA A 1 89 ? 10.555 11.188 -10.919 1.00 96.06 89 ALA A C 1
ATOM 659 O O . ALA A 1 89 ? 9.503 11.464 -10.347 1.00 96.06 89 ALA A O 1
ATOM 660 N N . LEU A 1 90 ? 11.340 10.194 -10.498 1.00 95.50 90 LEU A N 1
ATOM 661 C CA . LEU A 1 90 ? 10.995 9.301 -9.392 1.00 95.50 90 LEU A CA 1
ATOM 662 C C . LEU A 1 90 ? 11.010 10.032 -8.046 1.00 95.50 90 LEU A C 1
ATOM 664 O O . LEU A 1 90 ? 10.020 9.987 -7.316 1.00 95.50 90 LEU A O 1
ATOM 668 N N . LEU A 1 91 ? 12.084 10.762 -7.734 1.00 97.31 91 LEU A N 1
ATOM 669 C CA . LEU A 1 91 ? 12.152 11.557 -6.506 1.00 97.31 91 LEU A CA 1
ATOM 670 C C . LEU A 1 91 ? 11.119 12.685 -6.528 1.00 97.31 91 LEU A C 1
ATOM 672 O O . LEU A 1 91 ? 10.351 12.836 -5.580 1.00 97.31 91 LEU A O 1
ATOM 676 N N . GLY A 1 92 ? 11.048 13.432 -7.631 1.00 97.38 92 GLY A N 1
ATOM 677 C CA . GLY A 1 92 ? 10.110 14.537 -7.797 1.00 97.38 92 GLY A CA 1
ATOM 678 C C . GLY A 1 92 ? 8.655 14.099 -7.640 1.00 97.38 92 GLY A C 1
ATOM 679 O O . GLY A 1 92 ? 7.929 14.695 -6.849 1.00 97.38 92 GLY A O 1
ATOM 680 N N . SER A 1 93 ? 8.235 13.029 -8.323 1.00 96.62 93 SER A N 1
ATOM 681 C CA . SER A 1 93 ? 6.866 12.502 -8.210 1.00 96.62 93 SER A CA 1
ATOM 682 C C . SER A 1 93 ? 6.565 11.944 -6.822 1.00 96.62 93 SER A C 1
ATOM 684 O O . SER A 1 93 ? 5.457 12.143 -6.329 1.00 96.62 93 SER A O 1
ATOM 686 N N . THR A 1 94 ? 7.536 11.312 -6.157 1.00 96.25 94 THR A N 1
ATOM 687 C CA . THR A 1 94 ? 7.365 10.806 -4.788 1.00 96.25 94 THR A CA 1
ATOM 688 C C . THR A 1 94 ? 7.103 11.955 -3.818 1.00 96.25 94 THR A C 1
ATOM 690 O O . THR A 1 94 ? 6.086 11.955 -3.123 1.00 96.25 94 THR A O 1
ATOM 693 N N . PHE A 1 95 ? 7.963 12.979 -3.811 1.00 97.00 95 PHE A N 1
ATOM 694 C CA . PHE A 1 95 ? 7.770 14.151 -2.955 1.00 97.00 95 PHE A CA 1
ATOM 695 C C . PHE A 1 95 ? 6.490 14.906 -3.300 1.00 97.00 95 PHE A C 1
ATOM 697 O O . PHE A 1 95 ? 5.760 15.308 -2.397 1.00 97.00 95 PHE A O 1
ATOM 704 N N . LEU A 1 96 ? 6.181 15.052 -4.591 1.00 96.94 96 LEU A N 1
ATOM 705 C CA . LEU A 1 96 ? 4.954 15.697 -5.041 1.00 96.94 96 LEU A CA 1
ATOM 706 C C . LEU A 1 96 ? 3.712 14.933 -4.572 1.00 96.94 96 LEU A C 1
ATOM 708 O O . LEU A 1 96 ? 2.770 15.552 -4.094 1.00 96.94 96 LEU A O 1
ATOM 712 N N . THR A 1 97 ? 3.716 13.602 -4.660 1.00 95.69 97 THR A N 1
ATOM 713 C CA . THR A 1 97 ? 2.601 12.755 -4.210 1.00 95.69 97 THR A CA 1
ATOM 714 C C . THR A 1 97 ? 2.400 12.878 -2.705 1.00 95.69 97 THR A C 1
ATOM 716 O O . THR A 1 97 ? 1.270 13.058 -2.253 1.00 95.69 97 THR A O 1
ATOM 719 N N . ILE A 1 98 ? 3.484 12.847 -1.923 1.00 93.31 98 ILE A N 1
ATOM 720 C CA . ILE A 1 98 ? 3.431 13.043 -0.468 1.00 93.31 98 ILE A CA 1
ATOM 721 C C . ILE A 1 98 ? 2.880 14.435 -0.136 1.00 93.31 98 ILE A C 1
ATOM 723 O O . ILE A 1 98 ? 1.940 14.551 0.647 1.00 93.31 98 ILE A O 1
ATOM 727 N N . ALA A 1 99 ? 3.419 15.484 -0.761 1.00 94.19 99 ALA A N 1
ATOM 728 C CA . ALA A 1 99 ? 2.997 16.861 -0.528 1.00 94.19 99 ALA A CA 1
ATOM 729 C C . ALA A 1 99 ? 1.532 17.087 -0.921 1.00 94.19 99 ALA A C 1
ATOM 731 O O . ALA A 1 99 ? 0.782 17.686 -0.158 1.00 94.19 99 ALA A O 1
ATOM 732 N N . LEU A 1 100 ? 1.105 16.571 -2.076 1.00 95.25 100 LEU A N 1
ATOM 733 C CA . LEU A 1 100 ? -0.274 16.673 -2.544 1.00 95.25 100 LEU A CA 1
ATOM 734 C C . LEU A 1 100 ? -1.230 15.932 -1.610 1.00 95.25 100 LEU A C 1
ATOM 736 O O . LEU A 1 100 ? -2.270 16.477 -1.253 1.00 95.25 100 LEU A O 1
ATOM 740 N N . THR A 1 101 ? -0.867 14.725 -1.175 1.00 89.69 101 THR A N 1
ATOM 741 C CA . THR A 1 101 ? -1.671 13.954 -0.217 1.00 89.69 101 THR A CA 1
ATOM 742 C C . THR A 1 101 ? -1.811 14.712 1.104 1.00 89.69 101 THR A C 1
ATOM 744 O O . THR A 1 101 ? -2.920 14.855 1.613 1.00 89.69 101 THR A O 1
ATOM 747 N N . ALA A 1 102 ? -0.713 15.268 1.626 1.00 85.19 102 ALA A N 1
ATOM 748 C CA . ALA A 1 102 ? -0.728 16.076 2.842 1.00 85.19 102 ALA A CA 1
ATOM 749 C C . ALA A 1 102 ? -1.564 17.358 2.682 1.00 85.19 102 ALA A C 1
ATOM 751 O O . ALA A 1 102 ? -2.346 17.702 3.564 1.00 85.19 102 ALA A O 1
ATOM 752 N N . LEU A 1 103 ? -1.448 18.048 1.546 1.00 88.12 103 LEU A N 1
ATOM 753 C CA . LEU A 1 103 ? -2.184 19.281 1.278 1.00 88.12 103 LEU A CA 1
ATOM 754 C C . LEU A 1 103 ? -3.685 19.026 1.111 1.00 88.12 103 LEU A C 1
ATOM 756 O O . LEU A 1 103 ? -4.484 19.761 1.681 1.00 88.12 103 LEU A O 1
ATOM 760 N N . LEU A 1 104 ? -4.078 17.976 0.381 1.00 87.44 104 LEU A N 1
ATOM 761 C CA . LEU A 1 104 ? -5.482 17.568 0.251 1.00 87.44 104 LEU A CA 1
ATOM 762 C C . LEU A 1 104 ? -6.092 17.218 1.608 1.00 87.44 104 LEU A C 1
ATOM 764 O O . LEU A 1 104 ? -7.244 17.557 1.871 1.00 87.44 104 LEU A O 1
ATOM 768 N N . PHE A 1 105 ? -5.310 16.579 2.477 1.00 76.69 105 PHE A N 1
ATOM 769 C CA . PHE A 1 105 ? -5.728 16.265 3.835 1.00 76.69 105 PHE A CA 1
ATOM 770 C C . PHE A 1 105 ? -5.945 17.533 4.677 1.00 76.69 105 PHE A C 1
ATOM 772 O O . PHE A 1 105 ? -6.981 17.674 5.321 1.00 76.69 105 PHE A O 1
ATOM 779 N N . VAL A 1 106 ? -5.016 18.494 4.618 1.00 76.81 106 VAL A N 1
ATOM 780 C CA . VAL A 1 106 ? -5.120 19.786 5.327 1.00 76.81 106 VAL A CA 1
ATOM 781 C C . VAL A 1 106 ? -6.250 20.660 4.768 1.00 76.81 106 VAL A C 1
ATOM 783 O O . VAL A 1 106 ? -6.905 21.377 5.519 1.00 76.81 106 VAL A O 1
ATOM 786 N N . ALA A 1 107 ? -6.503 20.599 3.460 1.00 81.62 107 ALA A N 1
ATOM 787 C CA . ALA A 1 107 ? -7.520 21.400 2.783 1.00 81.62 107 ALA A CA 1
ATOM 788 C C . ALA A 1 107 ? -8.962 20.906 3.011 1.00 81.62 107 ALA A C 1
ATOM 790 O O . ALA A 1 107 ? -9.909 21.601 2.638 1.00 81.62 107 ALA A O 1
ATOM 791 N N . MET A 1 108 ? -9.156 19.722 3.599 1.00 77.62 108 MET A N 1
ATOM 792 C CA . MET A 1 108 ? -10.482 19.162 3.857 1.00 77.62 108 MET A CA 1
ATOM 793 C C . MET A 1 108 ? -11.169 19.894 5.032 1.00 77.62 108 MET A C 1
ATOM 795 O O . MET A 1 108 ? -10.616 19.925 6.131 1.00 77.62 108 MET A O 1
ATOM 799 N N . PRO A 1 109 ? -12.370 20.480 4.857 1.00 62.50 109 PRO A N 1
ATOM 800 C CA . PRO A 1 109 ? -12.989 21.313 5.888 1.00 62.50 109 PRO A CA 1
ATOM 801 C C . PRO A 1 109 ? -13.579 20.522 7.075 1.00 62.50 109 PRO A C 1
ATOM 803 O O . PRO A 1 109 ? -14.430 19.645 6.907 1.00 62.50 109 PRO A O 1
ATOM 806 N N . GLY A 1 110 ? -13.189 20.926 8.291 1.00 56.50 110 GLY A N 1
ATOM 807 C CA . GLY A 1 110 ? -13.943 20.850 9.554 1.00 56.50 110 GLY A CA 1
ATOM 808 C C . GLY A 1 110 ? -14.212 19.464 10.144 1.00 56.50 110 GLY A C 1
ATOM 809 O O . GLY A 1 110 ? -13.610 19.084 11.139 1.00 56.50 110 GLY A O 1
ATOM 810 N N . ARG A 1 111 ? -15.112 18.671 9.549 1.00 52.03 111 ARG A N 1
ATOM 811 C CA . ARG A 1 111 ? -15.640 17.456 10.214 1.00 52.03 111 ARG A CA 1
ATOM 812 C C . ARG A 1 111 ? -14.642 16.302 10.295 1.00 52.03 111 ARG A C 1
ATOM 814 O O . ARG A 1 111 ? -14.783 15.450 11.163 1.00 52.03 111 ARG A O 1
ATOM 821 N N . ALA A 1 112 ? -13.661 16.260 9.395 1.00 51.09 112 ALA A N 1
ATOM 822 C CA . ALA A 1 112 ? -12.556 15.309 9.482 1.00 51.09 112 ALA A CA 1
ATOM 823 C C . ALA A 1 112 ? -11.477 15.789 10.465 1.00 51.09 112 ALA A C 1
ATOM 825 O O . ALA A 1 112 ? -10.901 14.966 11.160 1.00 51.09 112 ALA A O 1
ATOM 826 N N . GLN A 1 113 ? -11.243 17.102 10.570 1.00 52.31 113 GLN A N 1
ATOM 827 C CA . GLN A 1 113 ? -10.247 17.684 11.479 1.00 52.31 113 GLN A CA 1
ATOM 828 C C . GLN A 1 113 ? -10.657 17.524 12.948 1.00 52.31 113 GLN A C 1
ATOM 830 O O . GLN A 1 113 ? -9.822 17.144 13.760 1.00 52.31 113 GLN A O 1
ATOM 835 N N . ASP A 1 114 ? -11.950 17.649 13.264 1.00 52.41 114 ASP A N 1
ATOM 836 C CA . ASP A 1 114 ? -12.476 17.374 14.611 1.00 52.41 114 ASP A CA 1
ATOM 837 C C . ASP A 1 114 ? -12.310 15.898 15.033 1.00 52.41 114 ASP A C 1
ATOM 839 O O . ASP A 1 114 ? -12.187 15.600 16.218 1.00 52.41 114 ASP A O 1
ATOM 843 N N . LEU A 1 115 ? -12.284 14.960 14.073 1.00 53.59 115 LEU A N 1
ATOM 844 C CA . LEU A 1 115 ? -11.975 13.544 14.328 1.00 53.59 115 LEU A CA 1
ATOM 845 C C . LEU A 1 115 ? -10.469 13.297 14.518 1.00 53.59 115 LEU A C 1
ATOM 847 O O . LEU A 1 115 ? -10.089 12.239 15.010 1.00 53.59 115 LEU A O 1
ATOM 851 N N . ILE A 1 116 ? -9.625 14.243 14.101 1.00 57.81 116 ILE A N 1
ATOM 852 C CA . ILE A 1 116 ? -8.162 14.140 14.106 1.00 57.81 116 ILE A CA 1
ATOM 853 C C . ILE A 1 116 ? -7.548 14.927 15.271 1.00 57.81 116 ILE A C 1
ATOM 855 O O . ILE A 1 116 ? -6.441 14.597 15.677 1.00 57.81 116 ILE A O 1
ATOM 859 N N . ASP A 1 117 ? -8.247 15.908 15.846 1.00 67.94 117 ASP A N 1
ATOM 860 C CA . ASP A 1 117 ? -7.811 16.629 17.043 1.00 67.94 117 ASP A CA 1
ATOM 861 C C . ASP A 1 117 ? -8.184 15.845 18.310 1.00 67.94 117 ASP A C 1
ATOM 863 O O . ASP A 1 117 ? -9.181 16.103 18.987 1.00 67.94 117 ASP A O 1
ATOM 867 N N . PHE A 1 118 ? -7.351 14.868 18.659 1.00 74.00 118 PHE A N 1
ATOM 868 C CA . PHE A 1 118 ? -7.478 14.099 19.896 1.00 74.00 118 PHE A CA 1
ATOM 869 C C . PHE A 1 118 ? -6.370 14.470 20.880 1.00 74.00 118 PHE A C 1
ATOM 871 O O . PHE A 1 118 ? -5.323 15.031 20.539 1.00 74.00 118 PHE A O 1
ATOM 878 N N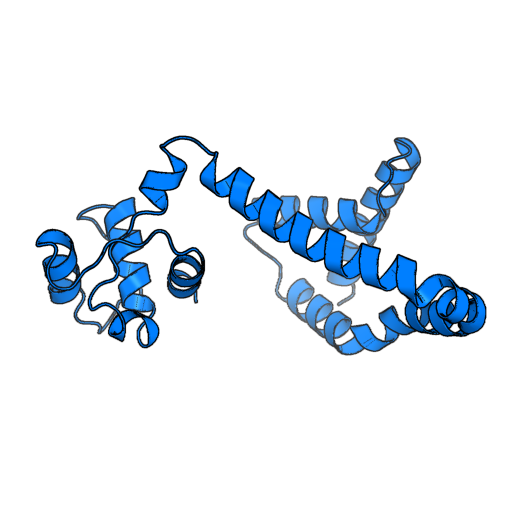 . GLN A 1 119 ? -6.619 14.167 22.148 1.00 83.00 119 GLN A N 1
ATOM 879 C CA . GLN A 1 119 ? -5.659 14.413 23.209 1.00 83.00 119 GLN A CA 1
ATOM 880 C C . GLN A 1 119 ? -4.697 13.234 23.322 1.00 83.00 119 GLN A C 1
ATOM 882 O O . GLN A 1 119 ? -5.114 12.083 23.280 1.00 83.00 119 GLN A O 1
ATOM 887 N N . VAL A 1 120 ? -3.406 13.511 23.499 1.00 83.94 120 VAL A N 1
ATOM 888 C CA . VAL A 1 120 ? -2.378 12.479 23.705 1.00 83.94 120 VAL A CA 1
ATOM 889 C C . VAL A 1 120 ? -2.091 12.362 25.202 1.00 83.94 120 VAL A C 1
ATOM 891 O O . VAL A 1 120 ? -1.302 13.152 25.730 1.00 83.94 120 VAL A O 1
ATOM 894 N N . PRO A 1 121 ? -2.713 11.424 25.939 1.00 84.12 121 PRO A N 1
ATOM 895 C CA . PRO A 1 121 ? -2.664 11.450 27.394 1.00 84.12 121 PRO A CA 1
ATOM 896 C C . PRO A 1 121 ? -1.270 11.050 27.886 1.00 84.12 121 PRO A C 1
ATOM 898 O O . PRO A 1 121 ? -0.819 9.914 27.714 1.00 84.12 121 PRO A O 1
ATOM 901 N N . GLY A 1 122 ? -0.579 11.997 28.517 1.00 83.06 122 GLY A N 1
ATOM 902 C CA . GLY A 1 122 ? 0.794 11.847 28.985 1.00 83.06 122 GLY A CA 1
ATOM 903 C C . GLY A 1 122 ? 1.874 12.103 27.933 1.00 83.06 122 GLY A C 1
ATOM 904 O O . GLY A 1 122 ? 3.011 11.694 28.164 1.00 83.06 122 GLY A O 1
ATOM 905 N N . GLY A 1 123 ? 1.544 12.747 26.806 1.00 82.75 123 GLY A N 1
ATOM 906 C CA . GLY A 1 123 ? 2.521 13.168 25.795 1.00 82.75 123 GLY A CA 1
ATOM 907 C C . GLY A 1 123 ? 3.383 12.006 25.293 1.00 82.75 123 GLY A C 1
ATOM 908 O O . GLY A 1 123 ? 2.860 11.031 24.758 1.00 82.75 123 GLY A O 1
ATOM 909 N N . ASP A 1 124 ? 4.697 12.077 25.515 1.00 80.62 124 ASP A N 1
ATOM 910 C CA . ASP A 1 124 ? 5.657 11.052 25.077 1.00 80.62 124 ASP A CA 1
ATOM 911 C C . ASP A 1 124 ? 5.414 9.666 25.701 1.00 80.62 124 ASP A C 1
ATOM 913 O O . ASP A 1 124 ? 5.736 8.637 25.106 1.00 80.62 124 ASP A O 1
ATOM 917 N N . ALA A 1 125 ? 4.784 9.597 26.877 1.00 80.56 125 ALA A N 1
ATOM 918 C CA . ALA A 1 125 ? 4.424 8.316 27.481 1.00 80.56 125 ALA A CA 1
ATOM 919 C C . ALA A 1 125 ? 3.367 7.559 26.655 1.00 80.56 125 ALA A C 1
ATOM 921 O O . ALA A 1 125 ? 3.298 6.334 26.722 1.00 80.56 125 ALA A O 1
ATOM 922 N N . ALA A 1 126 ? 2.563 8.265 25.854 1.00 78.06 126 ALA A N 1
ATOM 923 C CA . ALA A 1 126 ? 1.561 7.652 24.989 1.00 78.06 126 ALA A CA 1
ATOM 924 C C . ALA A 1 126 ? 2.183 6.910 23.792 1.00 78.06 126 ALA A C 1
ATOM 926 O O . ALA A 1 126 ? 1.558 6.000 23.260 1.00 78.06 126 ALA A O 1
ATOM 927 N N . VAL A 1 127 ? 3.428 7.235 23.410 1.00 77.31 127 VAL A N 1
ATOM 928 C CA . VAL A 1 127 ? 4.172 6.514 22.355 1.00 77.31 127 VAL A CA 1
ATOM 929 C C . VAL A 1 127 ? 4.482 5.082 22.773 1.00 77.31 127 VAL A C 1
ATOM 931 O O . VAL A 1 127 ? 4.421 4.163 21.969 1.00 77.31 127 VAL A O 1
ATOM 934 N N . GLN A 1 128 ? 4.834 4.903 24.046 1.00 81.00 128 GLN A N 1
ATOM 935 C CA . GLN A 1 128 ? 5.203 3.605 24.616 1.00 81.00 128 GLN A CA 1
ATOM 936 C C . GLN A 1 128 ? 3.974 2.781 25.024 1.00 81.00 128 GLN A C 1
ATOM 938 O O . GLN A 1 128 ? 4.092 1.604 25.350 1.00 81.00 128 GLN A O 1
ATOM 943 N N . ALA A 1 129 ? 2.795 3.403 25.038 1.00 85.06 129 ALA A N 1
ATOM 944 C CA . ALA A 1 129 ? 1.550 2.813 25.506 1.00 85.06 129 ALA A CA 1
ATOM 945 C C . ALA A 1 129 ? 0.394 3.191 24.560 1.00 85.06 129 ALA A C 1
ATOM 947 O O . ALA A 1 129 ? -0.441 4.029 24.925 1.00 85.06 129 ALA A O 1
ATOM 948 N N . PRO A 1 130 ? 0.320 2.571 23.363 1.00 85.31 130 PRO A N 1
ATOM 949 C CA . PRO A 1 130 ? -0.629 2.957 22.314 1.00 85.31 130 PRO A CA 1
ATOM 950 C C . PRO A 1 130 ? -2.105 2.871 22.744 1.00 85.31 130 PRO A C 1
ATOM 952 O O . PRO A 1 130 ? -2.931 3.684 22.325 1.00 85.31 130 PRO A O 1
ATOM 955 N N . TRP A 1 131 ? -2.423 1.992 23.705 1.00 86.56 131 TRP A N 1
ATOM 956 C CA . TRP A 1 131 ? -3.752 1.881 24.322 1.00 86.56 131 TRP A CA 1
ATOM 957 C C . TRP A 1 131 ? -4.266 3.199 24.929 1.00 86.56 131 TRP A C 1
ATOM 959 O O . TRP A 1 131 ? -5.474 3.428 24.960 1.00 86.56 131 TRP A O 1
ATOM 969 N N . ARG A 1 132 ? -3.377 4.098 25.382 1.00 88.12 132 ARG A N 1
ATOM 970 C CA . ARG A 1 132 ? -3.761 5.425 25.899 1.00 88.12 132 ARG A CA 1
ATOM 971 C C . ARG A 1 132 ? -4.333 6.317 24.802 1.00 88.12 132 ARG A C 1
ATOM 973 O O . ARG A 1 132 ? -5.278 7.066 25.043 1.00 88.12 132 ARG A O 1
ATOM 980 N N . ILE A 1 133 ? -3.748 6.238 23.608 1.00 86.69 133 ILE A N 1
ATOM 981 C CA . ILE A 1 133 ? -4.185 6.982 22.425 1.00 86.69 133 ILE A CA 1
ATOM 982 C C . ILE A 1 133 ? -5.508 6.387 21.930 1.00 86.69 133 ILE A C 1
ATOM 984 O O . ILE A 1 133 ? -6.466 7.131 21.718 1.00 86.69 133 ILE A O 1
ATOM 988 N N . ALA A 1 134 ? -5.603 5.054 21.868 1.00 85.25 134 ALA A N 1
ATOM 989 C CA . ALA A 1 134 ? -6.842 4.345 21.548 1.00 85.25 134 ALA A CA 1
ATOM 990 C C . ALA A 1 134 ? -7.993 4.737 22.490 1.00 85.25 134 ALA A C 1
ATOM 992 O O . ALA A 1 134 ? -9.094 5.038 22.035 1.00 85.25 134 ALA A O 1
ATOM 993 N N . LEU A 1 135 ? -7.733 4.817 23.799 1.00 86.56 135 LEU A N 1
ATOM 994 C CA . LEU A 1 135 ? -8.723 5.232 24.792 1.00 86.56 135 LEU A CA 1
ATOM 995 C C . LEU A 1 135 ? -9.192 6.679 24.582 1.00 86.56 135 LEU A C 1
ATOM 997 O O . LEU A 1 135 ? -10.388 6.945 24.688 1.00 86.56 135 LEU A O 1
ATOM 1001 N N . SER A 1 136 ? -8.289 7.608 24.240 1.00 84.81 136 SER A N 1
ATOM 1002 C CA . SER A 1 136 ? -8.688 8.982 23.898 1.00 84.81 136 SER A CA 1
ATOM 1003 C C . SER A 1 136 ? -9.586 9.023 22.660 1.00 84.81 136 SER A C 1
ATOM 1005 O O . SER A 1 136 ? -10.541 9.798 22.637 1.00 84.81 136 SER A O 1
ATOM 1007 N N . TYR A 1 137 ? -9.303 8.204 21.645 1.00 82.00 137 TYR A N 1
ATOM 1008 C CA . TYR A 1 137 ? -10.132 8.101 20.441 1.00 82.00 137 TYR A CA 1
ATOM 1009 C C . TYR A 1 137 ? -11.505 7.507 20.732 1.00 82.00 137 TYR A C 1
ATOM 1011 O O . TYR A 1 137 ? -12.522 8.038 20.291 1.00 82.00 137 TYR A O 1
ATOM 1019 N N . LEU A 1 138 ? -11.550 6.425 21.507 1.00 82.69 138 LEU A N 1
ATOM 1020 C CA . LEU A 1 138 ? -12.801 5.792 21.899 1.00 82.69 138 LEU A CA 1
ATOM 1021 C C . LEU A 1 138 ? -13.655 6.728 22.752 1.00 82.69 138 LEU A C 1
ATOM 1023 O O . LEU A 1 138 ? -14.859 6.801 22.537 1.00 82.69 138 LEU A O 1
ATOM 1027 N N . HIS A 1 139 ? -13.047 7.492 23.661 1.00 82.19 139 HIS A N 1
ATOM 1028 C CA . HIS A 1 139 ? -13.765 8.501 24.434 1.00 82.19 139 HIS A CA 1
ATOM 1029 C C . HIS A 1 139 ? -14.293 9.640 23.552 1.00 82.19 139 HIS A C 1
ATOM 1031 O O . HIS A 1 139 ? -15.419 10.088 23.747 1.00 82.19 139 HIS A O 1
ATOM 1037 N N . ALA A 1 140 ? -13.522 10.088 22.556 1.00 78.12 140 ALA A N 1
ATOM 1038 C CA . ALA A 1 140 ? -13.984 11.094 21.601 1.00 78.12 140 ALA A CA 1
ATOM 1039 C C . ALA A 1 140 ? -15.147 10.583 20.725 1.00 78.12 140 ALA A C 1
ATOM 1041 O O . ALA A 1 140 ? -16.058 11.347 20.415 1.00 78.12 140 ALA A O 1
ATOM 1042 N N . ALA A 1 141 ? -15.143 9.297 20.355 1.00 78.06 141 ALA A N 1
ATOM 1043 C CA . ALA A 1 141 ? -16.162 8.690 19.498 1.00 78.06 141 ALA A CA 1
ATOM 1044 C C . ALA A 1 141 ? -17.440 8.260 20.247 1.00 78.06 141 ALA A C 1
ATOM 1046 O O . ALA A 1 141 ? -18.540 8.456 19.733 1.00 78.06 141 ALA A O 1
ATOM 1047 N N . TYR A 1 142 ? -17.305 7.671 21.439 1.00 75.62 142 TYR A N 1
ATOM 1048 C CA . TYR A 1 142 ? -18.404 7.075 22.216 1.00 75.62 142 TYR A CA 1
ATOM 1049 C C . TYR A 1 142 ? -18.795 7.884 23.464 1.00 75.62 142 TYR A C 1
ATOM 1051 O O . TYR A 1 142 ? -19.805 7.600 24.106 1.00 75.62 142 TYR A O 1
ATOM 1059 N N . GLY A 1 143 ? -18.029 8.913 23.830 1.00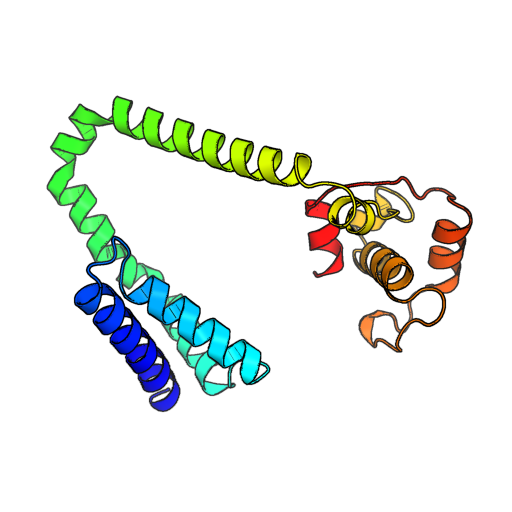 74.94 143 GLY A N 1
ATOM 1060 C CA . GLY A 1 143 ? -18.276 9.693 25.039 1.00 74.94 143 GLY A CA 1
ATOM 1061 C C . GLY A 1 143 ? -17.996 8.897 26.318 1.00 74.94 143 GLY A C 1
ATOM 1062 O O . GLY A 1 143 ? -16.992 8.192 26.431 1.00 74.94 143 GLY A O 1
ATOM 1063 N N . ALA A 1 144 ? -18.855 9.059 27.328 1.00 67.50 144 ALA A N 1
ATOM 1064 C CA . ALA A 1 144 ? -18.692 8.425 28.641 1.00 67.50 144 ALA A CA 1
ATOM 1065 C C . ALA A 1 144 ? -19.038 6.922 28.654 1.00 67.50 144 ALA A C 1
ATOM 1067 O O . ALA A 1 144 ? -18.625 6.213 29.569 1.00 67.50 144 ALA A O 1
ATOM 1068 N N . GLU A 1 145 ? -19.768 6.433 27.649 1.00 70.19 145 GLU A N 1
ATOM 1069 C CA . GLU A 1 145 ? -20.179 5.032 27.531 1.00 70.19 145 GLU A CA 1
ATOM 1070 C C . GLU A 1 145 ? -19.205 4.272 26.626 1.00 70.19 145 GLU A C 1
ATOM 1072 O O . GLU A 1 145 ? -19.447 4.048 25.442 1.00 70.19 145 GLU A O 1
ATOM 1077 N N . LEU A 1 146 ? -18.056 3.898 27.189 1.00 72.62 146 LEU A N 1
ATOM 1078 C CA . LEU A 1 146 ? -17.070 3.076 26.492 1.00 72.62 146 LEU A CA 1
ATOM 1079 C C . LEU A 1 146 ? -17.564 1.622 26.386 1.00 72.62 146 LEU A C 1
ATOM 1081 O O . LEU A 1 146 ? -17.967 1.053 27.404 1.00 72.62 146 LEU A O 1
ATOM 1085 N N . PRO A 1 147 ? -17.512 0.992 25.198 1.00 74.94 147 PRO A N 1
ATOM 1086 C CA . PRO A 1 147 ? -17.779 -0.436 25.076 1.00 74.94 147 PRO A CA 1
ATOM 1087 C C . PRO A 1 147 ? -16.753 -1.247 25.879 1.00 74.94 147 PRO A C 1
ATOM 1089 O O . PRO A 1 147 ? -15.578 -0.877 25.953 1.00 74.94 147 PRO A O 1
ATOM 1092 N N . ASP A 1 148 ? -17.195 -2.361 26.467 1.00 78.50 148 ASP A N 1
ATOM 1093 C CA . ASP A 1 148 ? -16.314 -3.265 27.210 1.00 78.50 148 ASP A CA 1
ATOM 1094 C C . ASP A 1 148 ? -15.384 -3.990 26.228 1.00 78.50 148 ASP A C 1
ATOM 1096 O O . ASP A 1 148 ? -15.803 -4.855 25.453 1.00 78.50 148 ASP A O 1
ATOM 1100 N N . LEU A 1 149 ? -14.126 -3.552 26.193 1.00 80.81 149 LEU A N 1
ATOM 1101 C CA . LEU A 1 149 ? -13.131 -3.994 25.227 1.00 80.81 149 LEU A CA 1
ATOM 1102 C C . LEU A 1 149 ? -12.020 -4.764 25.952 1.00 80.81 149 LEU A C 1
ATOM 1104 O O . LEU A 1 149 ? -11.370 -4.212 26.842 1.00 80.81 149 LEU A O 1
ATOM 1108 N N . PRO A 1 150 ? -11.715 -6.007 25.537 1.00 81.19 150 PRO A N 1
ATOM 1109 C CA . PRO A 1 150 ? -10.785 -6.877 26.257 1.00 81.19 150 PRO A CA 1
ATOM 1110 C C . PRO A 1 150 ? -9.347 -6.345 26.301 1.00 81.19 150 PRO A C 1
ATOM 1112 O O . PRO A 1 150 ? -8.607 -6.691 27.214 1.00 81.19 150 PRO A O 1
ATOM 1115 N N . PHE A 1 151 ? -8.942 -5.483 25.361 1.00 82.75 151 PHE A N 1
ATOM 1116 C CA . PHE A 1 151 ? -7.605 -4.875 25.368 1.00 82.75 151 PHE A CA 1
ATOM 1117 C C . PHE A 1 151 ? -7.455 -3.728 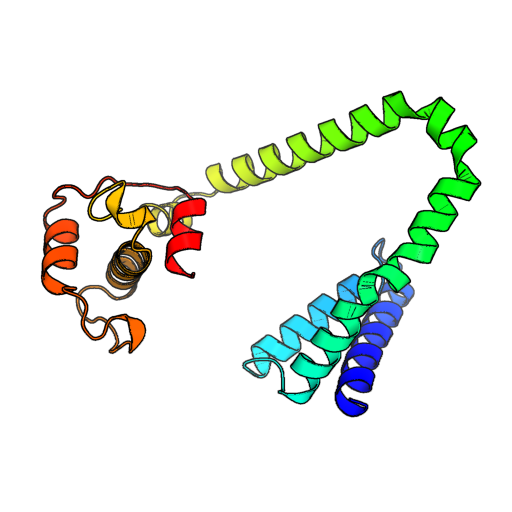26.383 1.00 82.75 151 PHE A C 1
ATOM 1119 O O . PHE A 1 151 ? -6.336 -3.343 26.702 1.00 82.75 151 PHE A O 1
ATOM 1126 N N . LEU A 1 152 ? -8.563 -3.171 26.885 1.00 80.75 152 LEU A N 1
ATOM 1127 C CA . LEU A 1 152 ? -8.554 -2.159 27.947 1.00 80.75 152 LEU A CA 1
ATOM 1128 C C . LEU A 1 152 ? -8.588 -2.797 29.346 1.00 80.75 152 LEU A C 1
ATOM 1130 O O . LEU A 1 152 ? -8.359 -2.114 30.347 1.00 80.75 152 LEU A O 1
ATOM 1134 N N . ALA A 1 153 ? -8.853 -4.104 29.429 1.00 77.94 153 ALA A N 1
ATOM 1135 C CA . ALA A 1 153 ? -8.946 -4.824 30.689 1.00 77.94 153 ALA A CA 1
ATOM 1136 C C . ALA A 1 153 ? -7.593 -4.833 31.425 1.00 77.94 153 ALA A C 1
ATOM 1138 O O . ALA A 1 153 ? -6.571 -5.243 30.881 1.00 77.94 153 ALA A O 1
ATOM 1139 N N . GLY A 1 154 ? -7.591 -4.390 32.686 1.00 76.56 154 GLY A N 1
ATOM 1140 C CA . GLY A 1 154 ? -6.389 -4.339 33.531 1.00 76.56 154 GLY A CA 1
ATOM 1141 C C . GLY A 1 154 ? -5.567 -3.049 33.422 1.00 76.56 154 GLY A C 1
ATOM 1142 O O . GLY A 1 154 ? -4.595 -2.894 34.159 1.00 76.56 154 GLY A O 1
ATOM 1143 N N . HIS A 1 155 ? -5.963 -2.105 32.566 1.00 82.06 155 HIS A N 1
ATOM 1144 C CA . HIS A 1 155 ? -5.353 -0.779 32.496 1.00 82.06 155 HIS A CA 1
ATOM 1145 C C . HIS A 1 155 ? -6.130 0.250 33.329 1.00 82.06 155 HIS A C 1
ATOM 1147 O O . HIS A 1 155 ? -7.359 0.206 33.414 1.00 82.06 155 HIS A O 1
ATOM 1153 N N . GLU A 1 156 ? -5.420 1.220 33.919 1.00 82.56 156 GLU A N 1
ATOM 1154 C CA . GLU A 1 156 ? -6.004 2.306 34.723 1.00 82.56 156 GLU A CA 1
ATOM 1155 C C . GLU A 1 156 ? -6.705 3.362 33.845 1.00 82.56 156 GLU A C 1
ATOM 1157 O O . GLU A 1 156 ? -6.317 4.531 33.783 1.00 82.56 156 GLU A O 1
ATOM 1162 N N . CYS A 1 157 ? -7.759 2.948 33.139 1.00 82.44 157 CYS A N 1
ATOM 1163 C CA . CYS A 1 157 ? -8.483 3.778 32.178 1.00 82.44 157 CYS A CA 1
ATOM 1164 C C . CYS A 1 157 ? -9.107 5.021 32.831 1.00 82.44 157 CYS A C 1
ATOM 1166 O O . CYS A 1 157 ? -9.136 6.082 32.214 1.00 82.44 157 CYS A O 1
ATOM 1168 N N . GLY A 1 158 ? -9.546 4.914 34.091 1.00 81.88 158 GLY A N 1
ATOM 1169 C CA . GLY A 1 158 ? -10.162 6.023 34.828 1.00 81.88 158 GLY A CA 1
ATOM 1170 C C . GLY A 1 158 ? -9.240 7.237 34.976 1.00 81.88 158 GLY A C 1
ATOM 1171 O O . GLY A 1 158 ? -9.660 8.356 34.694 1.00 81.88 158 GLY A O 1
ATOM 1172 N N . VAL A 1 159 ? -7.967 7.016 35.323 1.00 84.19 159 VAL A N 1
ATOM 1173 C CA . VAL A 1 159 ? -6.976 8.096 35.492 1.00 84.19 159 VAL A CA 1
ATOM 1174 C C . VAL A 1 159 ? -6.704 8.793 34.159 1.00 84.19 159 VAL A C 1
ATOM 1176 O O . VAL A 1 159 ? -6.648 10.018 34.086 1.00 84.19 159 VAL A O 1
ATOM 1179 N N . ILE A 1 160 ? -6.572 8.017 33.082 1.00 86.50 160 ILE A N 1
ATOM 1180 C CA . ILE A 1 160 ? -6.306 8.550 31.742 1.00 86.50 160 ILE A CA 1
ATOM 1181 C C . ILE A 1 160 ? -7.500 9.342 31.205 1.00 86.50 160 ILE A C 1
ATOM 1183 O O . ILE A 1 160 ? -7.314 10.419 30.642 1.00 86.50 160 ILE A O 1
ATOM 1187 N N . LEU A 1 161 ? -8.722 8.852 31.417 1.00 86.00 161 LEU A N 1
ATOM 1188 C CA . LEU A 1 161 ? -9.940 9.574 31.050 1.00 86.00 161 LEU A CA 1
ATOM 1189 C C . LEU A 1 161 ? -10.073 10.877 31.834 1.00 86.00 161 LEU A C 1
ATOM 1191 O O . LEU A 1 161 ? -10.414 11.903 31.253 1.00 86.00 161 LEU A O 1
ATOM 1195 N N . GLU A 1 162 ? -9.740 10.872 33.124 1.00 85.81 162 GLU A N 1
ATOM 1196 C CA . GLU A 1 162 ? -9.746 12.086 33.937 1.00 85.81 162 GLU A CA 1
ATOM 1197 C C . GLU A 1 162 ? -8.710 13.107 33.440 1.00 85.81 162 GLU A C 1
ATOM 1199 O O . GLU A 1 162 ? -9.014 14.299 33.347 1.00 85.81 162 GLU A O 1
ATOM 1204 N N . MET A 1 163 ? -7.514 12.654 33.044 1.00 84.81 163 MET A N 1
ATOM 1205 C CA . MET A 1 163 ? -6.502 13.508 32.409 1.00 84.81 163 MET A CA 1
ATOM 1206 C C . MET A 1 163 ? -7.025 14.142 31.114 1.00 84.81 163 MET A C 1
ATOM 1208 O O . MET A 1 163 ? -6.878 15.349 30.929 1.00 84.81 163 MET A O 1
ATOM 1212 N N . VAL A 1 164 ? -7.678 13.356 30.250 1.00 85.62 164 VAL A N 1
ATOM 1213 C CA . VAL A 1 164 ? -8.287 13.834 28.996 1.00 85.62 164 VAL A CA 1
ATOM 1214 C C . VAL A 1 164 ? -9.411 14.837 29.272 1.00 85.62 164 VAL A C 1
ATOM 1216 O O . VAL A 1 164 ? -9.470 15.896 28.646 1.00 85.62 164 VAL A O 1
ATOM 1219 N N . GLN A 1 165 ? -10.287 14.559 30.236 1.00 84.44 165 GLN A N 1
ATOM 1220 C CA . GLN A 1 165 ? -11.399 15.447 30.590 1.00 84.44 165 GLN A CA 1
ATOM 1221 C C . GLN A 1 165 ? -10.910 16.777 31.170 1.00 84.44 165 GLN A C 1
ATOM 1223 O O . GLN A 1 165 ? -11.416 17.839 30.808 1.00 84.44 165 GLN A O 1
ATOM 1228 N N . LYS A 1 166 ? -9.900 16.733 32.045 1.00 86.19 166 LYS A N 1
ATOM 1229 C CA . LYS A 1 166 ? -9.335 17.920 32.702 1.00 86.19 166 LYS A CA 1
ATOM 1230 C C . LYS A 1 166 ? -8.263 18.633 31.872 1.00 86.19 166 LYS A C 1
ATOM 1232 O O . LYS A 1 166 ? -7.744 19.651 32.322 1.00 86.19 166 LYS A O 1
ATOM 1237 N N . ARG A 1 167 ? -7.934 18.125 30.678 1.00 82.81 167 ARG A N 1
ATOM 1238 C CA . ARG A 1 167 ? -6.836 18.605 29.820 1.00 82.81 167 ARG A CA 1
ATOM 1239 C C . ARG A 1 167 ? -5.485 18.680 30.552 1.00 82.81 167 ARG A C 1
ATOM 1241 O O . ARG A 1 167 ? -4.713 19.624 30.374 1.00 82.81 167 ARG A O 1
ATOM 1248 N N . LEU A 1 168 ? -5.212 17.703 31.417 1.00 85.62 168 LEU A N 1
ATOM 1249 C CA . LEU A 1 168 ? -3.995 17.636 32.227 1.00 85.62 168 LEU A CA 1
ATOM 1250 C C . LEU A 1 168 ? -2.950 16.750 31.548 1.00 85.62 168 LEU A C 1
ATOM 1252 O O . LEU A 1 168 ? -3.146 15.546 31.402 1.00 85.62 168 LEU A O 1
ATOM 1256 N N . ASN A 1 169 ? -1.806 17.342 31.185 1.00 86.06 169 ASN A N 1
ATOM 1257 C CA . ASN A 1 169 ? -0.707 16.657 30.489 1.00 86.06 169 ASN A CA 1
ATOM 1258 C C . ASN A 1 169 ? -1.182 15.883 29.241 1.00 86.06 169 ASN A C 1
ATOM 1260 O O . ASN A 1 169 ? -0.760 14.757 28.974 1.00 86.06 169 ASN A O 1
ATOM 1264 N N . SER A 1 170 ? -2.119 16.478 28.510 1.00 84.19 170 SER A N 1
ATOM 1265 C CA . SER A 1 170 ? -2.808 15.855 27.386 1.00 84.19 170 SER A CA 1
ATOM 1266 C C . SER A 1 170 ? -2.865 16.830 26.199 1.00 84.19 170 SER A C 1
ATOM 1268 O O . SER A 1 170 ? -3.922 17.380 25.882 1.00 84.19 170 SER A O 1
ATOM 1270 N N . PRO A 1 171 ? -1.709 17.118 25.561 1.00 85.06 171 PRO A N 1
ATOM 1271 C CA . PRO A 1 171 ? -1.656 18.031 24.425 1.00 85.06 171 PRO A CA 1
ATOM 1272 C C . PRO A 1 171 ? -2.532 17.527 23.275 1.00 85.06 171 PRO A C 1
ATOM 1274 O O . PRO A 1 171 ? -2.646 16.320 23.045 1.00 85.06 171 PRO A O 1
ATOM 1277 N N . LEU A 1 172 ? -3.130 18.467 22.546 1.00 83.50 172 LEU A N 1
ATOM 1278 C CA . LEU A 1 172 ? -3.854 18.177 21.312 1.00 83.50 172 LEU A CA 1
ATOM 1279 C C . LEU A 1 172 ? -2.857 17.882 20.192 1.00 83.50 172 LEU A C 1
ATOM 1281 O O . LEU A 1 172 ? -1.836 18.563 20.060 1.00 83.50 172 LEU A O 1
ATOM 1285 N N . THR A 1 173 ? -3.153 16.871 19.383 1.00 79.50 173 THR A N 1
ATOM 1286 C CA . THR A 1 173 ? -2.385 16.561 18.180 1.00 79.50 173 THR A CA 1
ATOM 1287 C C . THR A 1 173 ? -3.318 16.238 17.032 1.00 79.50 173 THR A C 1
ATOM 1289 O O . THR A 1 173 ? -4.361 15.640 17.252 1.00 79.50 173 THR A O 1
ATOM 1292 N N . SER A 1 174 ? -2.869 16.555 15.821 1.00 75.12 174 SER A N 1
ATOM 1293 C CA . SER A 1 174 ? -3.462 16.105 14.563 1.00 75.12 174 SER A CA 1
ATOM 1294 C C . SER A 1 174 ? -2.582 15.081 13.832 1.00 75.12 174 SER A C 1
ATOM 1296 O O . SER A 1 174 ? -2.696 14.860 12.625 1.00 75.12 174 SER A O 1
ATOM 1298 N N . SER A 1 175 ? -1.637 14.466 14.554 1.00 76.38 175 SER A N 1
ATOM 1299 C CA . SER A 1 175 ? -0.659 13.552 13.969 1.00 76.38 175 SER A CA 1
ATOM 1300 C C . SER A 1 175 ? -1.304 12.246 13.512 1.00 76.38 175 SER A C 1
ATOM 1302 O O . SER A 1 175 ? -1.727 11.420 14.320 1.00 76.38 175 SER A O 1
ATOM 1304 N N . CYS A 1 176 ? -1.269 12.011 12.200 1.00 73.50 176 CYS A N 1
ATOM 1305 C CA . CYS A 1 176 ? -1.681 10.745 11.598 1.00 73.50 176 CYS A CA 1
ATOM 1306 C C . CYS A 1 176 ? -0.866 9.556 12.142 1.00 73.50 176 CYS A C 1
ATOM 1308 O O . CYS A 1 176 ? -1.419 8.492 12.388 1.00 73.50 176 CYS A O 1
ATOM 1310 N N . GLY A 1 177 ? 0.428 9.740 12.439 1.00 76.56 177 GLY A N 1
ATOM 1311 C CA . GLY A 1 177 ? 1.246 8.680 13.047 1.00 76.56 177 GLY A CA 1
ATOM 1312 C C . GLY A 1 177 ? 0.702 8.222 14.404 1.00 76.56 177 GLY A C 1
ATOM 1313 O O . GLY A 1 177 ? 0.640 7.031 14.677 1.00 76.56 177 GLY A O 1
ATOM 1314 N N . ARG A 1 178 ? 0.201 9.163 15.210 1.00 78.69 178 ARG A N 1
ATOM 1315 C CA . ARG A 1 178 ? -0.441 8.865 16.497 1.00 78.69 178 ARG A CA 1
ATOM 1316 C C . ARG A 1 178 ? -1.819 8.220 16.327 1.00 78.69 178 ARG A C 1
ATOM 1318 O O . ARG A 1 178 ? -2.220 7.436 17.174 1.00 78.69 178 ARG A O 1
ATOM 1325 N N . LEU A 1 179 ? -2.530 8.506 15.236 1.00 75.88 179 LEU A N 1
ATOM 1326 C CA . LEU A 1 179 ? -3.751 7.779 14.866 1.00 75.88 179 LEU A CA 1
ATOM 1327 C C . LEU A 1 179 ? -3.443 6.313 14.515 1.00 75.88 179 LEU A C 1
ATOM 1329 O O . LEU A 1 179 ? -4.178 5.428 14.938 1.00 75.88 179 LEU A O 1
ATOM 1333 N N . PHE A 1 180 ? -2.346 6.036 13.807 1.00 78.12 180 PHE A N 1
ATOM 1334 C CA . PHE A 1 180 ? -1.916 4.655 13.568 1.00 78.12 180 PHE A CA 1
ATOM 1335 C C . PHE A 1 180 ? -1.522 3.936 14.865 1.00 78.12 180 PHE A C 1
ATOM 1337 O O . PHE A 1 180 ? -1.889 2.773 15.020 1.00 78.12 180 PHE A O 1
ATOM 1344 N N . ASP A 1 181 ? -0.874 4.627 15.813 1.00 78.69 181 ASP A N 1
ATOM 1345 C CA . ASP A 1 181 ? -0.582 4.066 17.141 1.00 78.69 181 ASP A CA 1
ATOM 1346 C C . ASP A 1 181 ? -1.874 3.599 17.851 1.00 78.69 181 ASP A C 1
ATOM 1348 O O . ASP A 1 181 ? -1.879 2.545 18.469 1.00 78.69 181 ASP A O 1
ATOM 1352 N N . ALA A 1 182 ? -3.003 4.311 17.725 1.00 74.94 182 ALA A N 1
ATOM 1353 C CA . ALA A 1 182 ? -4.271 3.885 18.341 1.00 74.94 182 ALA A CA 1
ATOM 1354 C C . ALA A 1 182 ? -4.832 2.553 17.806 1.00 74.94 182 ALA A C 1
ATOM 1356 O O . ALA A 1 182 ? -5.676 1.949 18.468 1.00 74.94 182 ALA A O 1
ATOM 1357 N N . VAL A 1 183 ? -4.433 2.131 16.604 1.00 75.19 183 VAL A N 1
ATOM 1358 C CA . VAL A 1 183 ? -4.937 0.909 15.952 1.00 75.19 183 VAL A CA 1
ATOM 1359 C C . VAL A 1 183 ? -3.985 -0.279 16.147 1.00 75.19 183 VAL A C 1
ATOM 1361 O O . VAL A 1 183 ? -4.414 -1.422 15.985 1.00 75.19 183 VAL A O 1
ATOM 1364 N N . ALA A 1 184 ? -2.714 -0.009 16.456 1.00 67.12 184 ALA A N 1
ATOM 1365 C CA . ALA A 1 184 ? -1.652 -1.004 16.615 1.00 67.12 184 ALA A CA 1
ATOM 1366 C C . ALA A 1 184 ? -1.765 -1.783 17.934 1.00 67.12 184 ALA A C 1
ATOM 1368 O O . ALA A 1 184 ? -1.560 -3.018 17.878 1.00 67.12 184 ALA A O 1
#